Protein AF-B3JQN0-F1 (afdb_monomer)

Foldseek 3Di:
DDDPPPPPCPPPPPPQDQADQLDWDDDDLDTFGFQFADPSSNKGKGWDLAWDLDDQFPPPVDFDPLVLADQQDQVVLLVSNVVVCVVVVHDCSRRVLQVVQVVSDPQKGFAHNNRLQSSCCSLLPNHNWQFLSSLVSLVSSQVVSVVVVGDGQWDDDPVVVPFTFGAKAWGSHADPRRKTKIKGFAAQQRGSPDPGHGTDIDTDIDRPPPPPCFDQGHRPPDRGTGHHITIIMGMD

pLDDT: mean 77.93, std 20.67, range [32.53, 98.44]

Sequence (236 aa):
LLLMMVAAILGTISANAQFKVGDIYNQGNLRGLVVDVDASGKHGLILSLKECDKDWLADKSLEMETNAFFEDDGMKNMEAIAKYVSENNLSWEKFPLFAWARSLGEGWYIPSRGELNTIWKNLNGGNLDFNKKGCKLWKAYDKVVEKAGGDSFFCSNASTMGFKMLAGMISSTEAEGGKVYTINTEKGKNLVNHPMGAPNVKIQEYQLKKDAHRSEGDALGMKRVLHFDARAVHKF

Mean predicted aligned error: 9.61 Å

Organism: NCBI:txid470145

Structure (mmCIF, N/CA/C/O backbone):
data_AF-B3JQN0-F1
#
_entry.id   AF-B3JQN0-F1
#
loop_
_atom_site.group_PDB
_atom_site.id
_atom_site.type_symbol
_atom_site.label_atom_id
_atom_site.label_alt_id
_atom_site.label_comp_id
_atom_site.label_asym_id
_atom_site.label_entity_id
_atom_site.label_seq_id
_atom_site.pdbx_PDB_ins_code
_atom_site.Cartn_x
_atom_site.Cartn_y
_atom_site.Cartn_z
_atom_site.occupancy
_atom_site.B_iso_or_equiv
_atom_site.auth_seq_id
_atom_site.auth_comp_id
_atom_site.auth_asym_id
_atom_site.auth_atom_id
_atom_site.pdbx_PDB_model_num
ATOM 1 N N . LEU A 1 1 ? -15.458 -50.862 -21.557 1.00 40.41 1 LEU A N 1
ATOM 2 C CA . LEU A 1 1 ? -14.411 -50.237 -20.718 1.00 40.41 1 LEU A CA 1
ATOM 3 C C . LEU A 1 1 ? -13.410 -49.545 -21.635 1.00 40.41 1 LEU A C 1
ATOM 5 O O . LEU A 1 1 ? -12.482 -50.184 -22.104 1.00 40.41 1 LEU A O 1
ATOM 9 N N . LEU A 1 2 ? -13.647 -48.274 -21.956 1.00 32.53 2 LEU A N 1
ATOM 10 C CA . LEU A 1 2 ? -12.685 -47.427 -22.660 1.00 32.53 2 LEU A CA 1
ATOM 11 C C . LEU A 1 2 ? -12.708 -46.075 -21.939 1.00 32.53 2 LEU A C 1
ATOM 13 O O . LEU A 1 2 ? -13.643 -45.296 -22.106 1.00 32.53 2 LEU A O 1
ATOM 17 N N . LEU A 1 3 ? -11.745 -45.865 -21.037 1.00 36.44 3 LEU A N 1
ATOM 18 C CA . LEU A 1 3 ? -11.534 -44.583 -20.369 1.00 36.44 3 LEU A CA 1
ATOM 19 C C . LEU A 1 3 ? -11.067 -43.576 -21.431 1.00 36.44 3 LEU A C 1
ATOM 21 O O . LEU A 1 3 ? -9.938 -43.667 -21.909 1.00 36.44 3 LEU A O 1
ATOM 25 N N . MET A 1 4 ? -11.917 -42.616 -21.798 1.00 37.94 4 MET A N 1
ATOM 26 C CA . MET A 1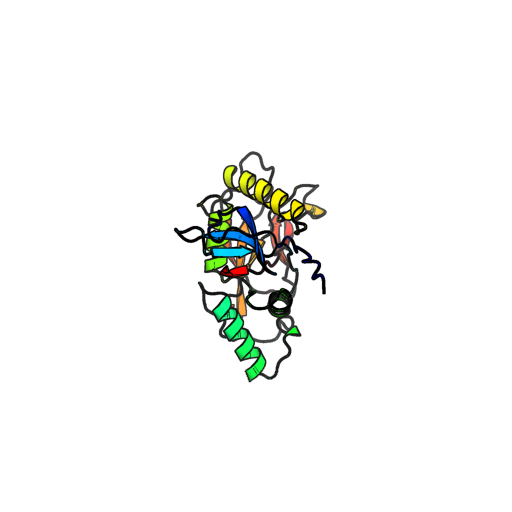 4 ? -11.454 -41.403 -22.472 1.00 37.94 4 MET A CA 1
ATOM 27 C C . MET A 1 4 ? -10.821 -40.493 -21.424 1.00 37.94 4 MET A C 1
ATOM 29 O O . MET A 1 4 ? -11.495 -39.863 -20.611 1.00 37.94 4 MET A O 1
ATOM 33 N N . MET A 1 5 ? -9.496 -40.482 -21.439 1.00 40.22 5 MET A N 1
ATOM 34 C CA . MET A 1 5 ? -8.643 -39.599 -20.665 1.00 40.22 5 MET A CA 1
ATOM 35 C C . MET A 1 5 ? -8.800 -38.178 -21.228 1.00 40.22 5 MET A C 1
ATOM 37 O O . MET A 1 5 ? -8.220 -37.835 -22.256 1.00 40.22 5 MET A O 1
ATOM 41 N N . VAL A 1 6 ? -9.631 -37.357 -20.584 1.00 42.03 6 VAL A N 1
ATOM 42 C CA . VAL A 1 6 ? -9.659 -35.910 -20.826 1.00 42.03 6 VAL A CA 1
ATOM 43 C C . VAL A 1 6 ? -8.351 -35.354 -20.274 1.00 42.03 6 VAL A C 1
ATOM 45 O O . VAL A 1 6 ? -8.190 -35.185 -19.067 1.00 42.03 6 VAL A O 1
ATOM 48 N N . ALA A 1 7 ? -7.388 -35.115 -21.161 1.00 43.66 7 ALA A N 1
ATOM 49 C CA . ALA A 1 7 ? -6.189 -34.363 -20.838 1.00 43.66 7 ALA A CA 1
ATOM 50 C C . ALA A 1 7 ? -6.595 -32.904 -20.582 1.00 43.66 7 ALA A C 1
ATOM 52 O O . ALA A 1 7 ? -6.689 -32.093 -21.502 1.00 43.66 7 ALA A O 1
ATOM 53 N N . ALA A 1 8 ? -6.875 -32.574 -19.321 1.00 44.56 8 ALA A N 1
ATOM 54 C CA . ALA A 1 8 ? -6.890 -31.194 -18.875 1.00 44.56 8 ALA A CA 1
ATOM 55 C C . ALA A 1 8 ? -5.464 -30.656 -19.034 1.00 44.56 8 ALA A C 1
ATOM 57 O O . ALA A 1 8 ? -4.556 -31.048 -18.300 1.00 44.56 8 ALA A O 1
ATOM 58 N N . ILE A 1 9 ? -5.261 -29.778 -20.016 1.00 44.62 9 ILE A N 1
ATOM 59 C CA . ILE A 1 9 ? -4.057 -28.956 -20.125 1.00 44.62 9 ILE A CA 1
ATOM 60 C C . ILE A 1 9 ? -4.129 -27.944 -18.975 1.00 44.62 9 ILE A C 1
ATOM 62 O O . ILE A 1 9 ? -4.516 -26.791 -19.146 1.00 44.62 9 ILE A O 1
ATOM 66 N N . LEU A 1 10 ? -3.811 -28.400 -17.765 1.00 45.91 10 LEU A N 1
ATOM 67 C CA . LEU A 1 10 ? -3.347 -27.522 -16.706 1.00 45.91 10 LEU A CA 1
ATOM 68 C C . LEU A 1 10 ? -1.980 -27.042 -17.173 1.00 45.91 10 LEU A C 1
ATOM 70 O O . LEU A 1 10 ? -1.042 -27.834 -17.265 1.00 45.91 10 LEU A O 1
ATOM 74 N N . GLY A 1 11 ? -1.894 -25.766 -17.547 1.00 45.22 11 GLY A N 1
ATOM 75 C CA . GLY A 1 11 ? -0.620 -25.130 -17.835 1.00 45.22 11 GLY A CA 1
ATOM 76 C C . GLY A 1 11 ? 0.322 -25.411 -16.672 1.00 45.22 11 GLY A C 1
ATOM 77 O O . GLY A 1 11 ? 0.099 -24.941 -15.559 1.00 45.22 11 GLY A O 1
ATOM 78 N N .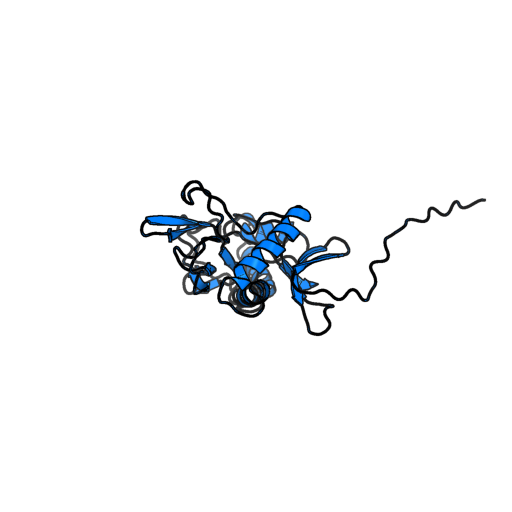 THR A 1 12 ? 1.345 -26.224 -16.917 1.00 43.59 12 THR A N 1
ATOM 79 C CA . THR A 1 12 ? 2.442 -26.423 -15.981 1.00 43.59 12 THR A CA 1
ATOM 80 C C . THR A 1 12 ? 3.142 -25.082 -15.842 1.00 43.59 12 THR A C 1
ATOM 82 O O . THR A 1 12 ? 3.974 -24.711 -16.671 1.00 43.59 12 THR A O 1
ATOM 85 N N . ILE A 1 13 ? 2.764 -24.318 -14.820 1.00 57.47 13 ILE A N 1
ATOM 86 C CA . ILE A 1 13 ? 3.553 -23.188 -14.355 1.00 57.47 13 ILE A CA 1
ATOM 87 C C . ILE A 1 13 ? 4.871 -23.803 -13.900 1.00 57.47 13 ILE A C 1
ATOM 89 O O . ILE A 1 13 ? 4.902 -24.637 -12.996 1.00 57.47 13 ILE A O 1
ATOM 93 N N . SER A 1 14 ? 5.946 -23.471 -14.609 1.00 50.97 14 SER A N 1
ATOM 94 C CA . SER A 1 14 ? 7.281 -23.962 -14.297 1.00 50.97 14 SER A CA 1
ATOM 95 C C . SER A 1 14 ? 7.584 -23.670 -12.827 1.00 50.97 14 SER A C 1
ATOM 97 O O . SER A 1 14 ? 7.606 -22.506 -12.426 1.00 50.97 14 SER A O 1
ATOM 99 N N . ALA A 1 15 ? 7.854 -24.709 -12.033 1.00 54.31 15 ALA A N 1
ATOM 100 C CA . ALA A 1 15 ? 8.214 -24.625 -10.611 1.00 54.31 15 ALA A CA 1
ATOM 101 C C . ALA A 1 15 ? 9.545 -23.872 -10.341 1.00 54.31 15 ALA A C 1
ATOM 103 O O . ALA A 1 15 ? 10.086 -23.913 -9.239 1.00 54.31 15 ALA A O 1
ATOM 104 N N . ASN A 1 16 ? 10.087 -23.185 -11.353 1.00 63.12 16 ASN A N 1
ATOM 105 C CA . ASN A 1 16 ? 11.302 -22.378 -11.323 1.00 63.12 16 ASN A CA 1
ATOM 106 C C . ASN A 1 16 ? 11.110 -20.979 -11.939 1.00 63.12 16 ASN A C 1
ATOM 108 O O . ASN A 1 16 ? 12.092 -20.363 -12.347 1.00 63.12 16 ASN A O 1
ATOM 112 N N . ALA A 1 17 ? 9.877 -20.470 -12.051 1.00 73.19 17 ALA A N 1
ATOM 113 C CA . ALA A 1 17 ? 9.671 -19.089 -12.483 1.00 73.19 17 ALA A CA 1
ATOM 114 C C . ALA A 1 17 ? 10.372 -18.127 -11.506 1.00 73.19 17 ALA A C 1
ATOM 116 O O . ALA A 1 17 ? 10.032 -18.081 -10.328 1.00 73.19 17 ALA A O 1
ATOM 117 N N . GLN A 1 18 ? 11.371 -17.396 -12.004 1.00 91.00 18 GLN A N 1
ATOM 118 C CA . GLN A 1 18 ? 11.99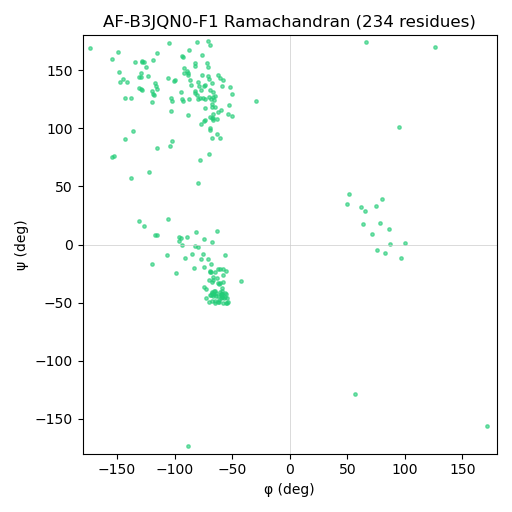6 -16.289 -11.289 1.00 91.00 18 GLN A CA 1
ATOM 119 C C . GLN A 1 18 ? 11.286 -15.000 -11.684 1.00 91.00 18 GLN A C 1
ATOM 121 O O . GLN A 1 18 ? 11.207 -14.667 -12.870 1.00 91.00 18 GLN A O 1
ATOM 126 N N . PHE A 1 19 ? 10.769 -14.293 -10.690 1.00 95.25 19 PHE A N 1
ATOM 127 C CA . PHE A 1 19 ? 10.095 -13.019 -10.855 1.00 95.25 19 PHE A CA 1
ATOM 128 C C . PHE A 1 19 ? 11.074 -11.857 -10.707 1.00 95.25 19 PHE A C 1
ATOM 130 O O . PHE A 1 19 ? 12.073 -11.931 -9.989 1.00 95.25 19 PHE A O 1
ATOM 137 N N . LYS A 1 20 ? 10.754 -10.750 -11.373 1.00 96.06 20 LYS A N 1
ATOM 138 C CA . LYS A 1 20 ? 11.377 -9.441 -11.155 1.00 96.06 20 LYS A CA 1
ATOM 139 C C . LYS A 1 20 ? 10.305 -8.395 -10.885 1.00 96.06 20 LYS A C 1
ATOM 141 O O . LYS A 1 20 ? 9.161 -8.533 -11.316 1.00 96.06 20 LYS A O 1
ATOM 146 N N . VAL A 1 21 ? 10.707 -7.312 -10.223 1.00 97.00 21 VAL A N 1
ATOM 147 C CA . VAL A 1 21 ? 9.860 -6.126 -10.049 1.00 97.00 21 VAL A CA 1
ATOM 148 C C . VAL A 1 21 ? 9.293 -5.690 -11.404 1.00 97.00 21 VAL A C 1
ATOM 150 O O . VAL A 1 21 ? 10.034 -5.542 -12.380 1.00 97.00 21 VAL A O 1
ATOM 153 N N . GLY A 1 22 ? 7.977 -5.494 -11.456 1.00 97.06 22 GLY A N 1
ATOM 154 C CA . GLY A 1 22 ? 7.241 -5.144 -12.668 1.00 97.06 22 GLY A CA 1
ATOM 155 C C . GLY A 1 22 ? 6.579 -6.315 -13.398 1.00 97.06 22 GLY A C 1
ATOM 156 O O . GLY A 1 22 ? 5.765 -6.069 -14.290 1.00 97.06 22 GLY A O 1
ATOM 157 N N . ASP A 1 23 ? 6.890 -7.565 -13.045 1.00 97.56 23 ASP A N 1
ATOM 158 C CA . ASP A 1 23 ? 6.182 -8.727 -13.586 1.00 97.56 23 ASP A CA 1
ATOM 159 C C . ASP A 1 23 ? 4.759 -8.825 -13.019 1.00 97.56 23 ASP A C 1
ATOM 161 O O . ASP A 1 23 ? 4.481 -8.394 -11.901 1.00 97.56 23 ASP A O 1
ATOM 165 N N . ILE A 1 24 ? 3.849 -9.440 -13.778 1.00 97.69 24 ILE A N 1
ATOM 166 C CA . ILE A 1 24 ? 2.558 -9.876 -13.239 1.00 97.69 24 ILE A CA 1
ATOM 167 C C . ILE A 1 24 ? 2.736 -11.283 -12.681 1.00 97.69 24 ILE A C 1
ATOM 169 O O . ILE A 1 24 ? 2.910 -12.240 -13.438 1.00 97.69 24 ILE A O 1
ATOM 173 N N . TYR A 1 25 ? 2.651 -11.403 -11.360 1.00 97.25 25 TYR A N 1
ATOM 174 C CA . TYR A 1 25 ? 2.470 -12.690 -10.710 1.00 97.25 25 TYR A CA 1
ATOM 175 C C . TYR A 1 25 ? 1.063 -13.201 -11.021 1.00 97.25 25 TYR A C 1
ATOM 177 O O . TYR A 1 25 ? 0.090 -12.447 -10.941 1.00 97.25 25 TYR A O 1
ATOM 185 N N . ASN A 1 26 ? 0.958 -14.468 -11.414 1.00 95.50 26 ASN A N 1
ATOM 186 C CA . ASN A 1 26 ? -0.307 -15.113 -11.754 1.00 95.50 26 ASN A CA 1
ATOM 187 C C . ASN A 1 26 ? -0.183 -16.627 -11.535 1.00 95.50 26 ASN A C 1
ATOM 189 O O . ASN A 1 26 ? 0.008 -17.382 -12.492 1.00 95.50 26 ASN A O 1
ATOM 193 N N . GLN A 1 27 ? -0.211 -17.056 -10.274 1.00 92.44 27 GLN A N 1
ATOM 194 C CA . GLN A 1 27 ? -0.144 -18.470 -9.897 1.00 92.44 27 GLN A CA 1
ATOM 195 C C . GLN A 1 27 ? -1.280 -18.811 -8.931 1.00 92.44 27 GLN A C 1
ATOM 197 O O . GLN A 1 27 ? -1.536 -18.090 -7.968 1.00 92.44 27 GLN A O 1
ATOM 202 N N . GLY A 1 28 ? -1.969 -19.926 -9.189 1.00 88.75 28 GLY A N 1
ATOM 203 C CA . GLY A 1 28 ? -3.168 -20.292 -8.436 1.00 88.75 28 GLY A CA 1
ATOM 204 C C . GLY A 1 28 ? -4.224 -19.184 -8.496 1.00 88.75 28 GLY A C 1
ATOM 205 O O . GLY A 1 28 ? -4.549 -18.694 -9.575 1.00 88.75 28 GLY A O 1
ATOM 206 N N . ASN A 1 29 ? -4.724 -18.777 -7.328 1.00 89.06 29 ASN A N 1
ATOM 207 C CA . ASN A 1 29 ? -5.690 -17.680 -7.190 1.00 89.06 29 ASN A CA 1
ATOM 208 C C . ASN A 1 29 ? -5.023 -16.322 -6.908 1.00 89.06 29 ASN A C 1
ATOM 210 O O . ASN A 1 29 ? -5.717 -15.318 -6.756 1.00 89.06 29 ASN A O 1
ATOM 214 N N . LEU A 1 30 ? -3.691 -16.280 -6.821 1.00 94.69 30 LEU A N 1
ATOM 215 C CA . LEU A 1 30 ? -2.943 -15.068 -6.518 1.00 94.69 30 LEU A CA 1
ATOM 216 C C . LEU A 1 30 ? -2.510 -14.378 -7.805 1.00 94.69 30 LEU A C 1
ATOM 218 O O . LEU A 1 30 ? -1.836 -14.953 -8.667 1.00 94.69 30 LEU A O 1
ATOM 222 N N . ARG A 1 31 ? -2.890 -13.104 -7.913 1.00 96.69 31 ARG A N 1
ATOM 223 C CA . ARG A 1 31 ? -2.581 -12.269 -9.065 1.00 96.69 31 ARG A CA 1
ATOM 224 C C . ARG A 1 31 ? -2.284 -10.837 -8.637 1.00 96.69 31 ARG A C 1
ATOM 226 O O . ARG A 1 31 ? -3.105 -10.206 -7.976 1.00 96.69 31 ARG A O 1
ATOM 233 N N . GLY A 1 32 ? -1.133 -10.313 -9.042 1.00 97.94 32 GLY A N 1
ATOM 234 C CA . GLY A 1 32 ? -0.676 -8.987 -8.628 1.00 97.94 32 GLY A CA 1
ATOM 235 C C . GLY A 1 32 ? 0.588 -8.536 -9.351 1.00 97.94 32 GLY A C 1
ATOM 236 O O . GLY A 1 32 ? 1.231 -9.318 -10.049 1.00 97.94 32 GLY A O 1
ATOM 237 N N . LEU A 1 33 ? 0.930 -7.260 -9.200 1.00 98.44 33 LEU A N 1
ATOM 238 C CA . LEU A 1 33 ? 2.193 -6.711 -9.692 1.00 98.44 33 LEU A CA 1
ATOM 239 C C . LEU A 1 33 ? 3.309 -7.079 -8.715 1.00 98.44 33 LEU A C 1
ATOM 241 O O . LEU A 1 33 ? 3.211 -6.736 -7.546 1.00 98.44 33 LEU A O 1
ATOM 245 N N . VAL A 1 34 ? 4.382 -7.710 -9.175 1.00 98.44 34 VAL A N 1
ATOM 246 C CA . VAL A 1 34 ? 5.568 -7.968 -8.350 1.00 98.44 34 VAL A CA 1
ATOM 247 C C . VAL A 1 34 ? 6.256 -6.637 -8.034 1.00 98.44 34 VAL A C 1
ATOM 249 O O . VAL A 1 34 ? 6.660 -5.910 -8.946 1.00 98.44 34 VAL A O 1
ATOM 252 N N . VAL A 1 35 ? 6.387 -6.309 -6.748 1.00 97.69 35 VAL A N 1
ATOM 253 C CA . VAL A 1 35 ? 6.931 -5.027 -6.254 1.00 97.69 35 VAL A CA 1
ATOM 254 C C . VAL A 1 35 ? 8.180 -5.184 -5.393 1.00 97.69 35 VAL A C 1
ATOM 256 O O . VAL A 1 35 ? 8.933 -4.226 -5.221 1.00 97.69 35 VAL A O 1
ATOM 259 N N . ASP A 1 36 ? 8.437 -6.393 -4.909 1.00 97.50 36 ASP A N 1
ATOM 260 C CA . ASP A 1 36 ? 9.673 -6.771 -4.236 1.00 97.50 36 ASP A CA 1
ATOM 261 C C . ASP A 1 36 ? 9.971 -8.246 -4.506 1.00 97.50 36 ASP A C 1
ATOM 263 O O . ASP A 1 36 ? 9.037 -9.029 -4.694 1.00 97.50 36 ASP A O 1
ATOM 267 N N . VAL A 1 37 ? 11.253 -8.608 -4.561 1.00 96.12 37 VAL A N 1
ATOM 268 C CA . VAL A 1 37 ? 11.719 -9.989 -4.747 1.00 96.12 37 VAL A CA 1
ATOM 269 C C . VAL A 1 37 ? 12.994 -10.226 -3.954 1.00 96.12 37 VAL A C 1
ATOM 271 O O . VAL A 1 37 ? 13.870 -9.362 -3.890 1.00 96.12 37 VAL A O 1
ATOM 274 N N . ASP A 1 38 ? 13.121 -11.420 -3.388 1.00 93.56 38 ASP A N 1
ATOM 275 C CA . ASP A 1 38 ? 14.353 -11.864 -2.755 1.00 93.56 38 ASP A CA 1
ATOM 276 C C . ASP A 1 38 ? 15.462 -12.152 -3.788 1.00 93.56 38 ASP A C 1
ATOM 278 O O . ASP A 1 38 ? 15.261 -12.121 -5.006 1.00 93.56 38 ASP A O 1
ATOM 282 N N . ALA A 1 39 ? 16.663 -12.478 -3.302 1.00 91.38 39 ALA A N 1
ATOM 283 C CA . ALA A 1 39 ? 17.809 -12.777 -4.164 1.00 91.38 39 ALA A CA 1
ATOM 284 C C . ALA A 1 39 ? 17.597 -14.002 -5.076 1.00 91.38 39 ALA A C 1
ATOM 286 O O . ALA A 1 39 ? 18.292 -14.146 -6.082 1.00 91.38 39 ALA A O 1
ATOM 287 N N . SER A 1 40 ? 16.665 -14.893 -4.729 1.00 90.31 40 SER A N 1
ATOM 288 C CA . SER A 1 40 ? 16.347 -16.073 -5.532 1.00 90.31 40 SER A CA 1
ATOM 289 C C . SER A 1 40 ? 15.359 -15.766 -6.665 1.00 90.31 40 SER A C 1
ATOM 291 O O . SER A 1 40 ? 15.285 -16.533 -7.633 1.00 90.31 40 SER A O 1
ATOM 293 N N . GLY A 1 41 ? 14.611 -14.662 -6.546 1.00 89.94 41 GLY A N 1
ATOM 294 C CA . GLY A 1 41 ? 13.505 -14.289 -7.423 1.00 89.94 41 GLY A CA 1
ATOM 295 C C . GLY A 1 41 ? 12.267 -15.170 -7.245 1.00 89.94 41 GLY A C 1
ATOM 296 O O . GLY A 1 41 ? 11.363 -15.109 -8.076 1.00 89.94 41 GLY A O 1
ATOM 297 N N . LYS A 1 42 ? 12.232 -16.033 -6.222 1.00 91.06 42 LYS A N 1
ATOM 298 C CA . LYS A 1 42 ? 11.136 -16.990 -5.996 1.00 91.06 42 LYS A CA 1
ATOM 299 C C . LYS A 1 42 ? 10.135 -16.510 -4.960 1.00 91.06 42 LYS A C 1
ATOM 301 O O . LYS A 1 42 ? 8.987 -16.931 -5.033 1.00 91.06 42 LYS A O 1
ATOM 306 N N . HIS A 1 43 ? 10.568 -15.637 -4.056 1.00 93.50 43 HIS A N 1
ATOM 307 C CA . HIS A 1 43 ? 9.722 -15.069 -3.019 1.00 93.50 43 HIS A CA 1
ATOM 308 C C . HIS A 1 43 ? 9.750 -13.553 -3.060 1.00 93.50 43 HIS A C 1
ATOM 310 O O . HIS A 1 43 ? 10.737 -12.954 -3.497 1.00 93.50 43 HIS A O 1
ATOM 316 N N . GLY A 1 44 ? 8.677 -12.926 -2.595 1.00 95.81 44 GLY A N 1
ATOM 317 C CA . GLY A 1 44 ? 8.600 -11.474 -2.581 1.00 95.81 44 GLY A CA 1
ATOM 318 C C . GLY A 1 44 ? 7.230 -10.933 -2.220 1.00 95.81 44 GLY A C 1
ATOM 319 O O . GLY A 1 44 ? 6.428 -11.599 -1.566 1.00 95.81 44 GLY A O 1
ATOM 320 N N . LEU A 1 45 ? 6.967 -9.707 -2.666 1.00 97.94 45 LEU A N 1
ATOM 321 C CA . LEU A 1 45 ? 5.687 -9.032 -2.490 1.00 97.94 45 LEU A CA 1
ATOM 322 C C . LEU A 1 45 ? 5.027 -8.792 -3.840 1.00 97.94 45 LEU A C 1
ATOM 324 O O . LEU A 1 45 ? 5.649 -8.274 -4.775 1.00 97.94 45 LEU A O 1
ATOM 328 N N . ILE A 1 46 ? 3.739 -9.112 -3.914 1.00 98.44 46 ILE A N 1
ATOM 329 C CA . ILE A 1 46 ? 2.855 -8.631 -4.972 1.00 98.44 46 ILE A CA 1
ATOM 330 C C . ILE A 1 46 ? 1.925 -7.556 -4.434 1.00 98.44 46 ILE A C 1
ATOM 332 O O . ILE A 1 46 ? 1.453 -7.640 -3.307 1.00 98.44 46 ILE A O 1
ATOM 336 N N . LEU A 1 47 ? 1.645 -6.564 -5.268 1.00 98.12 47 LEU A N 1
ATOM 337 C CA . LEU A 1 47 ? 0.694 -5.490 -5.037 1.00 98.12 47 LEU A CA 1
ATOM 338 C C . LEU A 1 47 ? -0.616 -5.795 -5.770 1.00 98.12 47 LEU A C 1
ATOM 340 O O . LEU A 1 47 ? -0.605 -6.281 -6.908 1.00 98.12 47 LEU A O 1
ATOM 344 N N . SER A 1 48 ? -1.746 -5.483 -5.139 1.00 97.94 48 SER A N 1
ATOM 345 C CA . SER A 1 48 ? -3.072 -5.689 -5.711 1.00 97.94 48 SER A CA 1
ATOM 346 C C . SER A 1 48 ? -3.224 -4.920 -7.025 1.00 97.94 48 SER A C 1
ATOM 348 O O . SER A 1 48 ? -2.844 -3.751 -7.150 1.00 97.94 48 SER A O 1
ATOM 350 N N . LEU A 1 49 ? -3.806 -5.582 -8.032 1.00 97.19 49 LEU A N 1
ATOM 351 C CA . LEU A 1 49 ? -4.104 -4.933 -9.313 1.00 97.19 49 LEU A CA 1
ATOM 352 C C . LEU A 1 49 ? -5.185 -3.861 -9.162 1.00 97.19 49 LEU A C 1
ATOM 354 O O . LEU A 1 49 ? -5.151 -2.859 -9.873 1.00 97.19 49 LEU A O 1
ATOM 358 N N . LYS A 1 50 ? -6.119 -4.075 -8.235 1.00 94.56 50 LYS A N 1
ATOM 359 C CA . LYS A 1 50 ? -7.165 -3.121 -7.877 1.00 94.56 50 LYS A CA 1
ATOM 360 C C . LYS A 1 50 ? -6.730 -2.227 -6.731 1.00 94.56 50 LYS A C 1
ATOM 362 O O . LYS A 1 50 ? -5.979 -2.669 -5.856 1.00 94.56 50 LYS A O 1
ATOM 367 N N . GLU A 1 51 ? -7.211 -0.998 -6.754 1.00 91.12 51 GLU A N 1
ATOM 368 C CA . GLU A 1 51 ? -7.070 -0.054 -5.652 1.00 91.12 51 GLU A CA 1
ATOM 369 C C . GLU A 1 51 ? -8.378 0.114 -4.882 1.00 91.12 51 GLU A C 1
ATOM 371 O O . GLU A 1 51 ? -9.416 -0.458 -5.227 1.00 91.12 51 GLU A O 1
ATOM 376 N N . CYS A 1 52 ? -8.302 0.857 -3.787 1.00 85.94 52 CYS A N 1
ATOM 377 C CA . CYS A 1 52 ? -9.410 1.075 -2.882 1.00 85.94 52 CYS A CA 1
ATOM 378 C C . CYS A 1 52 ? -9.327 2.462 -2.249 1.00 85.94 52 CYS A C 1
ATOM 380 O O . CYS A 1 52 ? -8.259 2.910 -1.840 1.00 85.94 52 CYS A O 1
ATOM 382 N N . ASP A 1 53 ? -10.484 3.101 -2.119 1.00 80.50 53 ASP A N 1
ATOM 383 C CA . ASP A 1 53 ? -10.673 4.434 -1.546 1.00 80.50 53 ASP A CA 1
ATOM 384 C C . ASP A 1 53 ? -11.297 4.389 -0.136 1.00 80.50 53 ASP A C 1
ATOM 386 O O . ASP A 1 53 ? -11.948 5.338 0.295 1.00 80.50 53 ASP A O 1
ATOM 390 N N . LYS A 1 54 ? -11.171 3.255 0.570 1.00 84.94 54 LYS A N 1
ATOM 391 C CA . LYS A 1 54 ? -11.732 3.050 1.914 1.00 84.94 54 LYS A CA 1
ATOM 392 C C . LYS A 1 54 ? -10.847 3.633 3.016 1.00 84.94 54 LYS A C 1
ATOM 394 O O . LYS A 1 54 ? -9.628 3.707 2.902 1.00 84.94 54 LYS A O 1
ATOM 399 N N . ASP A 1 55 ? -11.508 3.971 4.124 1.00 82.00 55 ASP A N 1
ATOM 400 C CA . ASP A 1 55 ? -10.922 4.678 5.263 1.00 82.00 55 ASP A CA 1
ATOM 401 C C . ASP A 1 55 ? -10.074 3.688 6.051 1.00 82.00 55 ASP A C 1
ATOM 403 O O . ASP A 1 55 ? -10.459 2.531 6.232 1.00 82.00 55 ASP A O 1
ATOM 407 N N . TRP A 1 56 ? -8.974 4.166 6.622 1.00 86.06 56 TRP A N 1
ATOM 408 C CA . TRP A 1 56 ? -8.258 3.398 7.638 1.00 86.06 56 TRP A CA 1
ATOM 409 C C . TRP A 1 56 ? -9.180 3.096 8.839 1.00 86.06 56 TRP A C 1
ATOM 411 O O . TRP A 1 56 ? -9.263 1.954 9.285 1.00 86.06 56 TRP A O 1
ATOM 421 N N . LEU A 1 57 ? -9.960 4.098 9.271 1.00 84.81 57 LEU A N 1
ATOM 422 C CA . LEU A 1 57 ? -10.978 4.014 10.321 1.00 84.81 57 LEU A CA 1
ATOM 423 C C . LEU A 1 57 ? -12.241 4.792 9.916 1.00 84.81 57 LEU A C 1
ATOM 425 O O . LEU A 1 57 ? -12.170 5.981 9.599 1.00 84.81 57 LEU A O 1
ATOM 429 N N . ALA A 1 58 ? -13.403 4.136 9.957 1.00 82.69 58 ALA A N 1
ATOM 430 C CA . ALA A 1 58 ? -14.690 4.746 9.611 1.00 82.69 58 ALA A CA 1
ATOM 431 C C . ALA A 1 58 ? -15.175 5.737 10.682 1.00 82.69 58 ALA A C 1
ATOM 433 O O . ALA A 1 58 ? -15.744 6.781 10.365 1.00 82.69 58 ALA A O 1
ATOM 434 N N . ASP A 1 59 ? -14.957 5.406 11.956 1.00 75.19 59 ASP A N 1
ATOM 435 C CA . ASP A 1 59 ? -15.396 6.204 13.099 1.00 75.19 59 ASP A CA 1
ATOM 436 C C . ASP A 1 59 ? -14.233 6.995 13.691 1.00 75.19 59 ASP A C 1
ATOM 438 O O . ASP A 1 59 ? -13.534 6.554 14.597 1.00 75.19 59 ASP A O 1
ATOM 442 N N . LYS A 1 60 ? -14.040 8.196 13.153 1.00 65.38 60 LYS A N 1
ATOM 443 C CA . LYS A 1 60 ? -12.901 9.077 13.449 1.00 65.38 60 LYS A CA 1
ATOM 444 C C . LYS A 1 60 ? -12.988 9.748 14.828 1.00 65.38 60 LYS A C 1
ATOM 446 O O . LYS A 1 60 ? -12.176 10.619 15.122 1.00 65.38 60 LYS A O 1
ATOM 451 N N . SER A 1 61 ? -13.999 9.397 15.631 1.00 64.00 61 SER A N 1
ATOM 452 C CA . SER A 1 61 ? -14.146 9.825 17.026 1.00 64.00 61 SER A CA 1
ATOM 453 C C . SER A 1 61 ? -13.495 8.865 18.024 1.00 64.00 61 SER A C 1
ATOM 455 O O . SER A 1 61 ? -13.338 9.220 19.189 1.00 64.00 61 SER A O 1
ATOM 457 N N . LEU A 1 62 ? -13.098 7.672 17.570 1.00 63.41 62 LEU A N 1
ATOM 458 C CA . LEU A 1 62 ? -12.329 6.730 18.372 1.00 63.41 62 LEU A CA 1
ATOM 459 C C . LEU A 1 62 ? -10.879 7.213 18.469 1.00 63.41 62 LEU A C 1
ATOM 461 O O . LEU A 1 62 ? -10.218 7.429 17.451 1.00 63.41 62 LEU A O 1
ATOM 465 N N . GLU A 1 63 ? -10.378 7.346 19.694 1.00 66.94 63 GLU A N 1
ATOM 466 C CA . GLU A 1 63 ? -8.939 7.408 19.931 1.00 66.94 63 GLU A CA 1
ATOM 467 C C . GLU A 1 63 ? -8.365 6.034 19.571 1.00 66.94 63 GLU A C 1
ATOM 469 O O . GLU A 1 63 ? -8.726 5.013 20.159 1.00 66.94 63 GLU A O 1
ATOM 474 N N . MET A 1 64 ? -7.566 5.991 18.505 1.00 65.19 64 MET A N 1
ATOM 475 C CA . MET A 1 64 ? -6.963 4.749 18.047 1.00 65.19 64 MET A CA 1
ATOM 476 C C . MET A 1 64 ? -5.836 4.355 18.999 1.00 65.19 64 MET A C 1
ATOM 478 O O . MET A 1 64 ? -4.922 5.138 19.246 1.00 65.19 64 MET A O 1
ATOM 482 N N . GLU A 1 65 ? -5.938 3.130 19.510 1.00 80.94 65 GLU A N 1
ATOM 483 C CA . GLU A 1 65 ? -4.853 2.387 20.149 1.00 80.94 65 GLU A CA 1
ATOM 484 C C . GLU A 1 65 ? -4.927 0.934 19.654 1.00 80.94 65 GLU A C 1
ATOM 486 O O . GLU A 1 65 ? -5.129 -0.017 20.413 1.00 80.94 65 GLU A O 1
ATOM 491 N N . THR A 1 66 ? -4.854 0.744 18.332 1.00 87.00 66 THR A N 1
ATOM 492 C CA . THR A 1 66 ? -5.053 -0.589 17.728 1.00 87.00 66 THR A CA 1
ATOM 493 C C . THR A 1 66 ? -3.849 -1.511 17.910 1.00 87.00 66 THR A C 1
ATOM 495 O O . THR A 1 66 ? -3.930 -2.703 17.616 1.00 87.00 66 THR A O 1
ATOM 498 N N . ASN A 1 67 ? -2.736 -0.968 18.415 1.00 92.06 67 ASN A N 1
ATOM 499 C CA . ASN A 1 67 ? -1.430 -1.617 18.522 1.00 92.06 67 ASN A CA 1
ATOM 500 C C . ASN A 1 67 ? -0.797 -1.988 17.169 1.00 92.06 67 ASN A C 1
ATOM 502 O O . ASN A 1 67 ? 0.142 -2.787 17.118 1.00 92.06 67 ASN A O 1
ATOM 506 N N . ALA A 1 68 ? -1.266 -1.393 16.069 1.00 93.62 68 ALA A N 1
ATOM 507 C CA . ALA A 1 68 ? -0.725 -1.579 14.725 1.00 93.62 68 ALA A CA 1
ATOM 508 C C . ALA A 1 68 ? 0.548 -0.738 14.483 1.00 93.62 68 ALA A C 1
ATOM 510 O O . ALA A 1 68 ? 0.639 0.019 13.517 1.00 93.62 68 ALA A O 1
ATOM 511 N N . PHE A 1 69 ? 1.543 -0.864 15.365 1.00 93.75 69 PHE A N 1
ATOM 512 C CA . PHE A 1 69 ? 2.771 -0.052 15.359 1.00 93.75 69 PHE A CA 1
ATOM 513 C C . PHE A 1 69 ? 3.946 -0.698 14.604 1.00 93.75 69 PHE A C 1
ATOM 515 O O . PHE A 1 69 ? 5.065 -0.189 14.641 1.00 93.75 69 PHE A O 1
ATOM 522 N N . PHE A 1 70 ? 3.746 -1.839 13.939 1.00 96.31 70 PHE A N 1
ATOM 523 C CA . PHE A 1 70 ? 4.833 -2.554 13.273 1.00 96.31 70 PHE A CA 1
ATOM 524 C C . PHE A 1 70 ? 5.245 -1.811 12.000 1.00 96.31 70 PHE A C 1
ATOM 526 O O . PHE A 1 70 ? 4.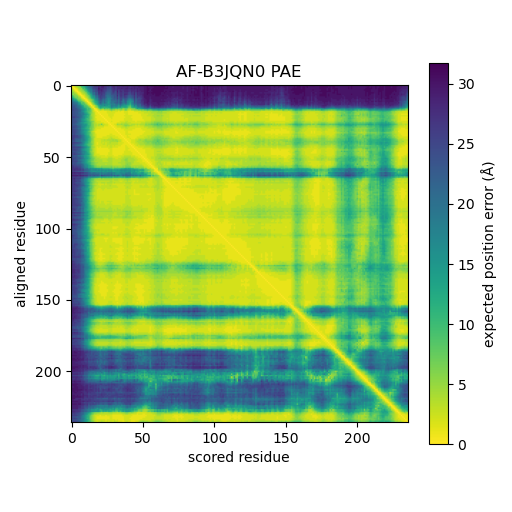531 -1.803 10.994 1.00 96.31 70 PHE A O 1
ATOM 533 N N . GLU A 1 71 ? 6.411 -1.170 12.032 1.00 95.00 71 GLU A N 1
ATOM 534 C CA . GLU A 1 71 ? 6.864 -0.340 10.914 1.00 95.00 71 GLU A CA 1
ATOM 535 C C . GLU A 1 71 ? 7.233 -1.153 9.671 1.00 95.00 71 GLU A C 1
ATOM 537 O O . GLU A 1 71 ? 6.997 -0.677 8.568 1.00 95.00 71 GLU A O 1
ATOM 542 N N . ASP A 1 72 ? 7.710 -2.390 9.813 1.00 96.25 72 ASP A N 1
ATOM 543 C CA . ASP A 1 72 ? 8.237 -3.203 8.701 1.00 96.25 72 ASP A CA 1
ATOM 544 C C . ASP A 1 72 ? 7.419 -4.475 8.410 1.00 96.25 72 ASP A C 1
ATOM 546 O O . ASP A 1 72 ? 7.845 -5.320 7.626 1.00 96.25 72 ASP A O 1
ATOM 550 N N . ASP A 1 73 ? 6.257 -4.643 9.050 1.00 97.50 73 ASP A N 1
ATOM 551 C CA . ASP A 1 73 ? 5.441 -5.853 8.896 1.00 97.50 73 ASP A CA 1
ATOM 552 C C . ASP A 1 73 ? 3.939 -5.535 8.913 1.00 97.50 73 ASP A C 1
ATOM 554 O O . ASP A 1 73 ? 3.289 -5.503 9.963 1.00 97.50 73 ASP A O 1
ATOM 558 N N . GLY A 1 74 ? 3.369 -5.283 7.732 1.00 97.94 74 GLY A N 1
ATOM 559 C CA . GLY A 1 74 ? 1.949 -4.977 7.580 1.00 97.94 74 GLY A CA 1
ATOM 560 C C . GLY A 1 74 ? 1.035 -6.142 7.966 1.00 97.94 74 GLY A C 1
ATOM 561 O O . GLY A 1 74 ? -0.106 -5.915 8.369 1.00 97.94 74 GLY A O 1
ATOM 562 N N . MET A 1 75 ? 1.530 -7.384 7.921 1.00 98.12 75 MET A N 1
ATOM 563 C CA . MET A 1 75 ? 0.757 -8.547 8.359 1.00 98.12 75 MET A CA 1
ATOM 564 C C . MET A 1 75 ? 0.559 -8.534 9.873 1.00 98.12 75 MET A C 1
ATOM 566 O O . MET A 1 75 ? -0.565 -8.696 10.340 1.00 98.12 75 MET A O 1
ATOM 570 N N . LYS A 1 76 ? 1.604 -8.213 10.643 1.00 98.31 76 LYS A N 1
ATOM 571 C CA . LYS A 1 76 ? 1.466 -8.029 12.098 1.00 98.31 76 LYS A CA 1
ATOM 572 C C . LYS A 1 76 ? 0.536 -6.874 12.460 1.00 98.31 76 LYS A C 1
ATOM 574 O O . LYS A 1 76 ? -0.190 -6.960 13.445 1.00 98.31 76 LYS A O 1
ATOM 579 N N . ASN A 1 77 ? 0.500 -5.816 11.649 1.00 97.69 77 ASN A N 1
ATOM 580 C CA . ASN A 1 77 ? -0.491 -4.749 11.823 1.00 97.69 77 ASN A CA 1
ATOM 581 C C . ASN A 1 77 ? -1.921 -5.248 11.565 1.00 97.69 77 ASN A C 1
ATOM 583 O O . ASN A 1 77 ? -2.824 -4.937 12.338 1.00 97.69 77 ASN A O 1
ATOM 587 N N . MET A 1 78 ? -2.135 -6.056 10.521 1.00 97.56 78 MET A N 1
ATOM 588 C CA . MET A 1 78 ? -3.432 -6.692 10.256 1.00 97.56 78 MET A CA 1
ATOM 589 C C . MET A 1 78 ? -3.867 -7.604 11.417 1.00 97.56 78 MET A C 1
ATOM 591 O O . MET A 1 78 ? -5.037 -7.594 11.801 1.00 97.56 78 MET A O 1
ATOM 595 N N . GLU A 1 79 ? -2.937 -8.360 12.005 1.00 97.88 79 GLU A N 1
ATOM 596 C CA . GLU A 1 79 ? -3.179 -9.187 13.195 1.00 97.88 79 GLU A CA 1
ATOM 597 C C . GLU A 1 79 ? -3.538 -8.341 14.425 1.00 97.88 79 GLU A C 1
ATOM 599 O O . GLU A 1 79 ? -4.498 -8.663 15.127 1.00 97.88 79 GLU A O 1
ATOM 604 N N . ALA A 1 80 ? -2.820 -7.238 14.664 1.00 97.00 80 ALA A N 1
ATOM 605 C CA . ALA A 1 80 ? -3.108 -6.308 15.756 1.00 97.00 80 ALA A CA 1
ATOM 606 C C . ALA A 1 80 ? -4.521 -5.716 15.636 1.00 97.00 80 ALA A C 1
ATOM 608 O O . ALA A 1 80 ? -5.282 -5.720 16.603 1.00 97.00 80 ALA A O 1
ATOM 609 N N . ILE A 1 81 ? -4.922 -5.321 14.426 1.00 95.19 81 ILE A N 1
ATOM 610 C CA . ILE A 1 81 ? -6.270 -4.804 14.160 1.00 95.19 81 ILE A CA 1
ATOM 611 C C . ILE A 1 81 ? -7.320 -5.897 14.340 1.00 95.19 81 ILE A C 1
ATOM 613 O O . ILE A 1 81 ? -8.357 -5.650 14.950 1.00 95.19 81 ILE A O 1
ATOM 617 N N . ALA A 1 82 ? -7.062 -7.119 13.866 1.00 96.38 82 ALA A N 1
ATOM 618 C CA . ALA A 1 82 ? -7.974 -8.240 14.077 1.00 96.38 82 ALA A CA 1
ATOM 619 C C . ALA A 1 82 ? -8.192 -8.523 15.572 1.00 96.38 82 ALA A C 1
ATOM 621 O O . ALA A 1 82 ? -9.330 -8.730 16.004 1.00 96.38 82 ALA A O 1
ATOM 622 N N . LYS A 1 83 ? -7.114 -8.480 16.362 1.00 96.88 83 LYS A N 1
ATOM 623 C CA . LYS A 1 83 ? -7.164 -8.611 17.818 1.00 96.88 83 LYS A CA 1
ATOM 624 C C . LYS A 1 83 ? -7.970 -7.473 18.446 1.00 96.88 83 LYS A C 1
ATOM 626 O O . LYS A 1 83 ? -8.902 -7.753 19.191 1.00 96.88 83 LYS A O 1
ATOM 631 N N . TYR A 1 84 ? -7.689 -6.222 18.079 1.00 93.62 84 TYR A N 1
ATOM 632 C CA . TYR A 1 84 ? -8.415 -5.049 18.570 1.00 93.62 84 TYR A CA 1
ATOM 633 C C . TYR A 1 84 ? -9.920 -5.133 18.275 1.00 93.62 84 TYR A C 1
ATOM 635 O O . TYR A 1 84 ? -10.742 -4.911 19.165 1.00 93.62 84 TYR A O 1
ATOM 643 N N . VAL A 1 85 ? -10.289 -5.503 17.045 1.00 93.94 85 VAL A N 1
ATOM 644 C CA . VAL A 1 85 ? -11.685 -5.703 16.631 1.00 93.94 85 VAL A CA 1
ATOM 645 C C . VAL A 1 85 ? -12.361 -6.768 17.494 1.00 93.94 85 VAL A C 1
ATOM 647 O O . VAL A 1 85 ? -13.475 -6.552 17.967 1.00 93.94 85 VAL A O 1
ATOM 650 N N . SER A 1 86 ? -11.683 -7.892 17.737 1.00 95.62 86 SER A N 1
ATOM 651 C CA . SER A 1 86 ? -12.214 -8.985 18.553 1.00 95.62 86 SER A CA 1
ATOM 652 C C . SER A 1 86 ? -12.362 -8.606 20.030 1.00 95.62 86 SER A C 1
ATOM 654 O O . SER A 1 86 ? -13.410 -8.861 20.617 1.00 95.62 86 SER A O 1
ATOM 656 N N . GLU A 1 87 ? -11.334 -8.017 20.643 1.00 95.12 87 GLU A N 1
ATOM 657 C CA . GLU A 1 87 ? -11.312 -7.682 22.076 1.00 95.12 87 GLU A CA 1
ATOM 658 C C . GLU A 1 87 ? -12.322 -6.588 22.435 1.00 95.12 87 GLU A C 1
ATOM 660 O O . GLU A 1 87 ? -12.892 -6.610 23.524 1.00 95.12 87 GLU A O 1
ATOM 665 N N . ASN A 1 88 ? -12.599 -5.676 21.500 1.00 91.31 88 ASN A N 1
ATOM 666 C CA . ASN A 1 88 ? -13.566 -4.593 21.679 1.00 91.31 88 ASN A CA 1
ATOM 667 C C . ASN A 1 88 ? -14.958 -4.916 21.104 1.00 91.31 88 ASN A C 1
ATOM 669 O O . ASN A 1 88 ? -15.826 -4.044 21.083 1.00 91.31 88 ASN A O 1
ATOM 673 N N . ASN A 1 89 ? -15.186 -6.150 20.631 1.00 93.56 89 ASN A N 1
ATOM 674 C CA . ASN A 1 89 ? -16.447 -6.596 20.027 1.00 93.56 89 ASN A CA 1
ATOM 675 C C . ASN A 1 89 ? -16.950 -5.654 18.906 1.00 93.56 89 ASN A C 1
ATOM 677 O O . ASN A 1 89 ? -18.128 -5.289 18.844 1.00 93.56 89 ASN A O 1
ATOM 681 N N . LEU A 1 90 ? -16.033 -5.223 18.038 1.00 91.38 90 LEU A N 1
ATOM 682 C CA . LEU A 1 90 ? -16.299 -4.311 16.926 1.00 91.38 90 LEU A CA 1
ATOM 683 C C . LEU A 1 90 ? -16.584 -5.074 15.626 1.00 91.38 90 LEU A C 1
ATOM 685 O O . LEU A 1 90 ? -16.234 -6.239 15.457 1.00 91.38 90 LEU A O 1
ATOM 689 N N . SER A 1 91 ? -17.189 -4.377 14.663 1.00 93.25 91 SER A N 1
ATOM 690 C CA . SER A 1 91 ? -17.298 -4.849 13.280 1.00 93.25 91 SER A CA 1
ATOM 691 C C . SER A 1 91 ? -16.078 -4.422 12.464 1.00 93.25 91 SER A C 1
ATOM 693 O O . SER A 1 91 ? -15.586 -3.302 12.618 1.00 93.25 91 SER A O 1
ATOM 695 N N . TRP A 1 92 ? -15.654 -5.262 11.514 1.00 93.81 92 TRP A N 1
ATOM 696 C CA . TRP A 1 92 ? -14.644 -4.908 10.506 1.00 93.81 92 TRP A CA 1
ATOM 697 C C . TRP A 1 92 ? -15.036 -3.696 9.654 1.00 93.81 92 TRP A C 1
ATOM 699 O O . TRP A 1 92 ? -14.161 -3.028 9.113 1.00 93.81 92 TRP A O 1
ATOM 709 N N . GLU A 1 93 ? -16.322 -3.348 9.575 1.00 91.38 93 GLU A N 1
ATOM 710 C CA . GLU A 1 93 ? -16.785 -2.116 8.919 1.00 91.38 93 GLU A CA 1
ATOM 711 C C . GLU A 1 93 ? -16.225 -0.843 9.569 1.00 91.38 93 GLU A C 1
ATOM 713 O O . GLU A 1 93 ? -16.152 0.198 8.916 1.00 91.38 93 GLU A O 1
ATOM 718 N N . LYS A 1 94 ? -15.785 -0.915 10.835 1.00 89.94 94 LYS A N 1
ATOM 719 C CA . LYS A 1 94 ? -15.064 0.182 11.492 1.00 89.94 94 LYS A CA 1
ATOM 720 C C . LYS A 1 94 ? -13.669 0.397 10.903 1.00 89.94 94 LYS A C 1
ATOM 722 O O . LYS A 1 94 ? -13.177 1.516 10.971 1.00 89.94 94 LYS A O 1
ATOM 727 N N . PHE A 1 95 ? -13.093 -0.616 10.260 1.00 92.00 95 PHE A N 1
ATOM 728 C CA . PHE A 1 95 ? -11.769 -0.615 9.635 1.00 92.00 95 PHE A CA 1
ATOM 729 C C . PHE A 1 95 ? -11.883 -0.968 8.141 1.00 92.00 95 PHE A C 1
ATOM 731 O O . PHE A 1 95 ? -11.384 -2.011 7.702 1.00 92.00 95 PHE A O 1
ATOM 738 N N . PRO A 1 96 ? -12.584 -0.149 7.335 1.00 91.62 96 PRO A N 1
ATOM 739 C CA . PRO A 1 96 ? -13.060 -0.573 6.021 1.00 91.62 96 PRO A CA 1
ATOM 740 C C . PRO A 1 96 ? -11.924 -0.825 5.022 1.00 91.62 96 PRO A C 1
ATOM 742 O O . PRO A 1 96 ? -12.065 -1.679 4.147 1.00 91.62 96 PRO A O 1
ATOM 745 N N . LEU A 1 97 ? -10.780 -0.157 5.176 1.00 91.62 97 LEU A N 1
ATOM 746 C CA . LEU A 1 97 ? -9.573 -0.444 4.409 1.00 91.62 97 LEU A CA 1
ATOM 747 C C . LEU A 1 97 ? -9.044 -1.871 4.653 1.00 91.62 97 LEU A C 1
ATOM 749 O O . LEU A 1 97 ? -8.701 -2.592 3.715 1.00 91.62 97 LEU A O 1
ATOM 753 N N . PHE A 1 98 ? -9.013 -2.303 5.910 1.00 95.25 98 PHE A N 1
ATOM 754 C CA . PHE A 1 98 ? -8.551 -3.638 6.289 1.00 95.25 98 PHE A CA 1
ATOM 755 C C . PHE A 1 98 ? -9.576 -4.712 5.929 1.00 95.25 98 PHE A C 1
ATOM 757 O O . PHE A 1 98 ? -9.208 -5.790 5.462 1.00 95.25 98 PHE A O 1
ATOM 764 N N . ALA A 1 99 ? -10.867 -4.396 6.062 1.00 96.38 99 ALA A N 1
ATOM 765 C CA . ALA A 1 99 ? -11.947 -5.241 5.568 1.00 96.38 99 ALA A CA 1
ATOM 766 C C . ALA A 1 99 ? -11.834 -5.470 4.052 1.00 96.38 99 ALA A C 1
ATOM 768 O O . ALA A 1 99 ? -11.983 -6.601 3.585 1.00 96.38 99 ALA A O 1
ATOM 769 N N . TRP A 1 100 ? -11.510 -4.422 3.286 1.00 96.31 100 TRP A N 1
ATOM 770 C CA . TRP A 1 100 ? -11.260 -4.540 1.853 1.00 96.31 100 TRP A CA 1
ATOM 771 C C . TRP A 1 100 ? -10.068 -5.452 1.552 1.00 96.31 100 TRP A C 1
ATOM 773 O O . TRP A 1 100 ? -10.223 -6.368 0.747 1.00 96.31 100 TRP A O 1
ATOM 783 N N . ALA A 1 101 ? -8.924 -5.280 2.223 1.00 97.38 101 ALA A N 1
ATOM 784 C CA . ALA A 1 101 ? -7.768 -6.155 2.008 1.00 97.38 101 ALA A CA 1
ATOM 785 C C . ALA A 1 101 ? -8.126 -7.634 2.239 1.00 97.38 101 ALA A C 1
ATOM 787 O O . ALA A 1 101 ? -7.855 -8.470 1.382 1.00 97.38 101 ALA A O 1
ATOM 788 N N . ARG A 1 102 ? -8.849 -7.941 3.325 1.00 96.69 102 ARG A N 1
ATOM 789 C CA . ARG A 1 102 ? -9.345 -9.299 3.618 1.00 96.69 102 ARG A CA 1
ATOM 790 C C . ARG A 1 102 ? -10.289 -9.838 2.540 1.00 96.69 102 ARG A C 1
ATOM 792 O O . ARG A 1 102 ? -10.309 -11.039 2.288 1.00 96.69 102 ARG A O 1
ATOM 799 N N . SER A 1 103 ? -11.074 -8.969 1.900 1.00 96.62 103 SER A N 1
ATOM 800 C CA . SER A 1 103 ? -12.009 -9.368 0.838 1.00 96.62 103 SER A CA 1
ATOM 801 C C . SER A 1 103 ? -11.320 -9.832 -0.452 1.00 96.62 103 SER A C 1
ATOM 803 O O . SER A 1 103 ? -11.952 -10.499 -1.267 1.00 96.62 103 SER A O 1
ATOM 805 N N . LEU A 1 104 ? -10.027 -9.525 -0.627 1.00 96.19 104 LEU A N 1
ATOM 806 C CA . LEU A 1 104 ? -9.229 -9.980 -1.771 1.00 96.19 104 LEU A CA 1
ATOM 807 C C . LEU A 1 104 ? -8.798 -11.453 -1.654 1.00 96.19 104 LEU A C 1
ATOM 809 O O . LEU A 1 104 ? -8.337 -12.033 -2.637 1.00 96.19 104 LEU A O 1
ATOM 813 N N . GLY A 1 105 ? -8.953 -12.056 -0.472 1.00 95.31 105 GLY A N 1
ATOM 814 C CA . GLY A 1 105 ? -8.554 -13.427 -0.164 1.00 95.31 105 GLY A CA 1
ATOM 815 C C . GLY A 1 105 ? -7.643 -13.506 1.060 1.00 95.31 105 GLY A C 1
ATOM 816 O O . GLY A 1 105 ? -7.160 -12.495 1.570 1.00 95.31 105 GLY A O 1
ATOM 817 N N . GLU A 1 106 ? -7.405 -14.728 1.535 1.00 94.88 106 GLU A N 1
ATOM 818 C CA . GLU A 1 106 ? -6.470 -14.984 2.632 1.00 94.88 106 GLU A CA 1
ATOM 819 C C . GLU A 1 106 ? -5.062 -14.470 2.290 1.00 94.88 106 GLU A C 1
ATOM 821 O O . GLU A 1 106 ? -4.635 -14.549 1.142 1.00 94.88 106 GLU A O 1
ATOM 826 N N . GLY A 1 107 ? -4.366 -13.913 3.286 1.00 96.81 107 GLY A N 1
ATOM 827 C CA . GLY A 1 107 ? -2.986 -13.436 3.158 1.00 96.81 107 GLY A CA 1
ATOM 828 C C . GLY A 1 107 ? -2.813 -12.036 2.560 1.00 96.81 107 GLY A C 1
ATOM 829 O O . GLY A 1 107 ? -1.699 -11.518 2.591 1.00 96.81 107 GLY A O 1
ATOM 830 N N . TRP A 1 108 ? -3.874 -11.390 2.061 1.00 98.38 108 TRP A N 1
ATOM 831 C CA . TRP A 1 108 ? -3.823 -9.990 1.625 1.00 98.38 108 TRP A CA 1
ATOM 832 C C . TRP A 1 108 ? -3.892 -9.021 2.810 1.00 98.38 108 TRP A C 1
ATOM 834 O O . TRP A 1 108 ? -4.719 -9.166 3.713 1.00 98.38 108 TRP A O 1
ATOM 844 N N . TYR A 1 109 ? -3.048 -7.991 2.787 1.00 98.38 109 TYR A N 1
ATOM 845 C CA . TYR A 1 109 ? -2.966 -6.987 3.848 1.00 98.38 109 TYR A CA 1
ATOM 846 C C . TYR A 1 109 ? -2.555 -5.617 3.330 1.00 98.38 109 TYR A C 1
ATOM 848 O O . TYR A 1 109 ? -2.086 -5.472 2.208 1.00 98.38 109 TYR A O 1
ATOM 856 N N . ILE A 1 110 ? -2.737 -4.589 4.151 1.00 97.56 110 ILE A N 1
ATOM 857 C CA . ILE A 1 110 ? -2.254 -3.246 3.835 1.00 97.56 110 ILE A CA 1
ATOM 858 C C . ILE A 1 110 ? -0.772 -3.166 4.211 1.00 97.56 110 ILE A C 1
ATOM 860 O O . ILE A 1 110 ? -0.436 -3.546 5.331 1.00 97.56 110 ILE A O 1
ATOM 864 N N . PRO A 1 111 ? 0.111 -2.688 3.320 1.00 97.44 111 PRO A N 1
ATOM 865 C CA . PRO A 1 111 ? 1.541 -2.622 3.600 1.00 97.44 111 PRO A CA 1
ATOM 866 C C . PRO A 1 111 ? 1.845 -1.691 4.780 1.00 97.44 111 PRO A C 1
ATOM 868 O O . PRO A 1 111 ? 1.203 -0.650 4.954 1.00 97.44 111 PRO A O 1
ATOM 871 N N . SER A 1 112 ? 2.867 -2.026 5.562 1.00 96.12 112 SER A N 1
ATOM 872 C CA . SER A 1 112 ? 3.408 -1.137 6.588 1.00 96.12 112 SER A CA 1
ATOM 873 C C . SER A 1 112 ? 4.127 0.074 5.980 1.00 96.12 112 SER A C 1
ATOM 875 O O . SER A 1 112 ? 4.374 0.151 4.773 1.00 96.12 112 SER A O 1
ATOM 877 N N . ARG A 1 113 ? 4.513 1.039 6.822 1.00 92.38 113 ARG A N 1
ATOM 878 C CA . ARG A 1 113 ? 5.338 2.189 6.410 1.00 92.38 113 ARG A CA 1
ATOM 879 C C . ARG A 1 113 ? 6.638 1.748 5.714 1.00 92.38 113 ARG A C 1
ATOM 881 O O . ARG A 1 113 ? 7.002 2.311 4.681 1.00 92.38 113 ARG A O 1
ATOM 888 N N . GLY A 1 114 ? 7.338 0.771 6.280 1.00 94.25 114 GLY A N 1
ATOM 889 C CA . GLY A 1 114 ? 8.579 0.200 5.762 1.00 94.25 114 GLY A CA 1
ATOM 890 C C . GLY A 1 114 ? 8.375 -0.567 4.458 1.00 94.25 114 GLY A C 1
ATOM 891 O O . GLY A 1 114 ? 9.128 -0.369 3.505 1.00 94.25 114 GLY A O 1
ATOM 892 N N . GLU A 1 115 ? 7.303 -1.352 4.344 1.00 96.62 115 GLU A N 1
ATOM 893 C CA . GLU A 1 115 ? 6.959 -2.021 3.084 1.00 96.62 115 GLU A CA 1
ATOM 894 C C . GLU A 1 115 ? 6.618 -1.006 1.987 1.00 96.62 115 GLU A C 1
ATOM 896 O O . GLU A 1 115 ? 7.120 -1.128 0.871 1.00 96.62 115 GLU A O 1
ATOM 901 N N . LEU A 1 116 ? 5.862 0.056 2.294 1.00 92.62 116 LEU A N 1
ATOM 902 C CA . LEU A 1 116 ? 5.612 1.149 1.347 1.00 92.62 116 LEU A CA 1
ATOM 903 C C . LEU A 1 116 ? 6.902 1.825 0.880 1.00 92.62 116 LEU A C 1
ATOM 905 O O . LEU A 1 116 ? 7.036 2.135 -0.306 1.00 92.62 116 LEU A O 1
ATOM 909 N N . ASN A 1 117 ? 7.858 2.032 1.787 1.00 90.94 117 ASN A N 1
ATOM 910 C CA . ASN A 1 117 ? 9.176 2.564 1.454 1.00 90.94 117 ASN A CA 1
ATOM 911 C C . ASN A 1 117 ? 9.881 1.679 0.413 1.00 90.94 117 ASN A C 1
ATOM 913 O O . ASN A 1 117 ? 10.325 2.158 -0.634 1.00 90.94 117 ASN A O 1
ATOM 917 N N . THR A 1 118 ? 9.924 0.372 0.674 1.00 94.31 118 THR A N 1
ATOM 918 C CA . THR A 1 118 ? 10.526 -0.627 -0.216 1.00 94.31 118 THR A CA 1
ATOM 919 C C . THR A 1 118 ? 9.831 -0.668 -1.573 1.00 94.31 118 THR A C 1
ATOM 921 O O . THR A 1 118 ? 10.496 -0.535 -2.602 1.00 94.31 118 THR A O 1
ATOM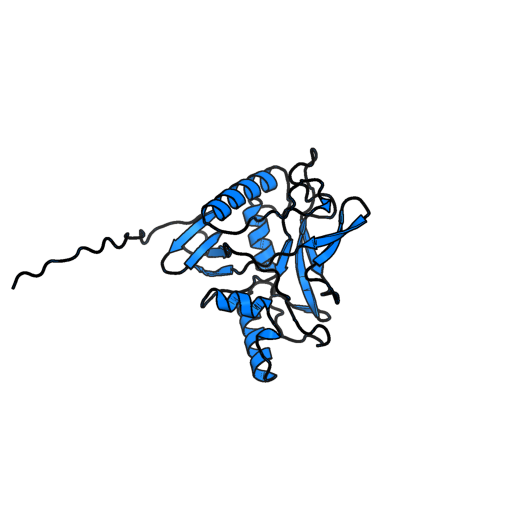 924 N N . ILE A 1 119 ? 8.498 -0.750 -1.592 1.00 94.25 119 ILE A N 1
ATOM 925 C CA . ILE A 1 119 ? 7.684 -0.771 -2.815 1.00 94.25 119 ILE A CA 1
ATOM 926 C C . ILE A 1 119 ? 7.992 0.451 -3.679 1.00 94.25 119 ILE A C 1
ATOM 928 O O . ILE A 1 119 ? 8.309 0.328 -4.864 1.00 94.25 119 ILE A O 1
ATOM 932 N N . TRP A 1 120 ? 7.959 1.644 -3.090 1.00 90.56 120 TRP A N 1
ATOM 933 C CA . TRP A 1 120 ? 8.151 2.882 -3.837 1.00 90.56 120 TRP A CA 1
ATOM 934 C C . TRP A 1 120 ? 9.576 3.025 -4.366 1.00 90.56 120 TRP A C 1
ATOM 936 O O . TRP A 1 120 ? 9.780 3.419 -5.518 1.00 90.56 120 TRP A O 1
ATOM 946 N N . LYS A 1 121 ? 10.572 2.655 -3.554 1.00 91.12 121 LYS A N 1
ATOM 947 C CA . LYS A 1 121 ? 11.980 2.613 -3.959 1.00 91.12 121 LYS A CA 1
ATOM 948 C C . LYS A 1 121 ? 12.187 1.656 -5.134 1.00 91.12 121 LYS A C 1
ATOM 950 O O . LYS A 1 121 ? 12.850 2.021 -6.109 1.00 91.12 121 LYS A O 1
ATOM 955 N N . ASN A 1 122 ? 11.610 0.460 -5.072 1.00 94.44 122 ASN A N 1
ATOM 956 C CA . ASN A 1 122 ? 11.735 -0.557 -6.112 1.00 94.44 122 ASN A CA 1
ATOM 957 C C . ASN A 1 122 ? 11.056 -0.119 -7.416 1.00 94.44 122 ASN A C 1
ATOM 959 O O . ASN A 1 122 ? 11.671 -0.190 -8.485 1.00 94.44 122 ASN A O 1
ATOM 963 N N . LEU A 1 123 ? 9.844 0.438 -7.342 1.00 91.62 123 LEU A N 1
ATOM 964 C CA . LEU A 1 123 ? 9.120 0.940 -8.515 1.00 91.62 123 LEU A CA 1
ATOM 965 C C . LEU A 1 123 ? 9.775 2.184 -9.142 1.00 91.62 123 LEU A C 1
ATOM 967 O O . LEU A 1 123 ? 9.680 2.411 -10.349 1.00 91.62 123 LEU A O 1
ATOM 971 N N . ASN A 1 124 ? 10.550 2.942 -8.370 1.00 87.50 124 ASN A N 1
ATOM 972 C CA . ASN A 1 124 ? 11.399 4.016 -8.885 1.00 87.50 124 ASN A CA 1
ATOM 973 C C . ASN A 1 124 ? 12.754 3.538 -9.447 1.00 87.50 124 ASN A C 1
ATOM 975 O O . ASN A 1 124 ? 13.542 4.345 -9.955 1.00 87.50 124 ASN A O 1
ATOM 979 N N . GLY A 1 125 ? 13.044 2.237 -9.396 1.00 86.94 125 GLY A N 1
ATOM 980 C CA . GLY A 1 125 ? 14.290 1.660 -9.896 1.00 86.94 125 GLY A CA 1
ATOM 981 C C . GLY A 1 125 ? 15.467 1.809 -8.933 1.00 86.94 125 GLY A C 1
ATOM 982 O O . GLY A 1 125 ? 16.582 2.085 -9.392 1.00 86.94 125 GLY A O 1
ATOM 983 N N . GLY A 1 126 ? 15.203 1.650 -7.631 1.00 86.12 126 GLY A N 1
ATOM 984 C CA . GLY A 1 126 ? 16.188 1.545 -6.550 1.00 86.12 126 GLY A CA 1
ATOM 985 C C . GLY A 1 126 ? 16.424 2.826 -5.742 1.00 86.12 126 GLY A C 1
ATOM 986 O O . GLY A 1 126 ? 17.243 2.813 -4.825 1.00 86.12 126 GLY A O 1
ATOM 987 N N . ASN A 1 127 ? 15.726 3.921 -6.050 1.00 79.81 127 ASN A N 1
ATOM 988 C CA . ASN A 1 127 ? 15.842 5.205 -5.349 1.00 79.81 127 ASN A CA 1
ATOM 989 C C . ASN A 1 127 ? 14.445 5.707 -4.957 1.00 79.81 127 ASN A C 1
ATOM 991 O O . ASN A 1 127 ? 13.505 5.541 -5.717 1.00 79.81 127 ASN A O 1
ATOM 995 N N . LEU A 1 128 ? 14.289 6.353 -3.806 1.00 76.00 128 LEU A N 1
ATOM 996 C CA . LEU A 1 128 ? 13.037 7.017 -3.457 1.00 76.00 128 LEU A CA 1
ATOM 997 C C . LEU A 1 128 ? 12.755 8.253 -4.315 1.00 76.00 128 LEU A C 1
ATOM 999 O O . LEU A 1 128 ? 11.593 8.582 -4.506 1.00 76.00 128 LEU A O 1
ATOM 1003 N N . ASP A 1 129 ? 13.756 8.895 -4.912 1.00 72.56 129 ASP A N 1
ATOM 1004 C CA . ASP A 1 129 ? 13.534 10.084 -5.736 1.00 72.56 129 ASP A CA 1
ATOM 1005 C C . ASP A 1 129 ? 12.714 9.787 -7.001 1.00 72.56 129 ASP A C 1
ATOM 1007 O O . ASP A 1 129 ? 13.157 9.077 -7.911 1.00 72.56 129 ASP A O 1
ATOM 1011 N N . PHE A 1 130 ? 11.544 10.421 -7.121 1.00 73.94 130 PHE A N 1
ATOM 1012 C CA . PHE A 1 130 ? 10.711 10.347 -8.323 1.00 73.94 130 PHE A CA 1
ATOM 1013 C C . PHE A 1 130 ? 11.240 11.260 -9.439 1.00 73.94 130 PHE A C 1
ATOM 1015 O O . PHE A 1 130 ? 10.702 12.312 -9.776 1.00 73.94 130 PHE A O 1
ATOM 1022 N N . ASN A 1 131 ? 12.345 10.844 -10.046 1.00 74.31 131 ASN A N 1
ATOM 1023 C CA . ASN A 1 131 ? 12.968 11.538 -11.169 1.00 74.31 131 ASN A CA 1
ATOM 1024 C C . ASN A 1 131 ? 12.395 11.076 -12.532 1.00 74.31 131 ASN A C 1
ATOM 1026 O O . ASN A 1 131 ? 11.461 10.278 -12.623 1.00 74.31 131 ASN A O 1
ATOM 1030 N N . LYS A 1 132 ? 12.986 11.546 -13.641 1.00 77.75 132 LYS A N 1
ATOM 1031 C CA . LYS A 1 132 ? 12.570 11.171 -15.009 1.00 77.75 132 LYS A CA 1
ATOM 1032 C C . LYS A 1 132 ? 12.626 9.656 -15.271 1.00 77.75 132 LYS A C 1
ATOM 1034 O O . LYS A 1 132 ? 11.819 9.158 -16.056 1.00 77.75 132 LYS A O 1
ATOM 1039 N N . LYS A 1 133 ? 13.565 8.927 -14.654 1.00 83.25 133 LYS A N 1
ATOM 1040 C CA . LYS A 1 133 ? 13.657 7.460 -14.745 1.00 83.25 133 LYS A CA 1
ATOM 1041 C C . LYS A 1 133 ? 12.495 6.816 -13.989 1.00 83.25 133 LYS A C 1
ATOM 1043 O O . LYS A 1 133 ? 11.791 6.016 -14.596 1.00 83.25 133 LYS A O 1
ATOM 1048 N N . GLY A 1 134 ? 12.249 7.225 -12.742 1.00 84.12 134 GLY A N 1
ATOM 1049 C CA . GLY A 1 134 ? 11.098 6.769 -11.953 1.00 84.12 134 GLY A CA 1
ATOM 1050 C C . GLY A 1 134 ? 9.781 6.980 -12.702 1.00 84.12 134 GLY A C 1
ATOM 1051 O O . GLY A 1 134 ? 9.037 6.034 -12.923 1.00 84.12 134 GLY A O 1
ATOM 1052 N N . CYS A 1 135 ? 9.551 8.178 -13.244 1.00 81.56 135 CYS A N 1
ATOM 1053 C CA . CYS A 1 135 ? 8.366 8.475 -14.058 1.00 81.56 135 CYS A CA 1
ATOM 1054 C C . CYS A 1 135 ? 8.192 7.523 -15.258 1.00 81.56 135 CYS A C 1
ATOM 1056 O O . CYS A 1 135 ? 7.084 7.059 -15.530 1.00 81.56 135 CYS A O 1
ATOM 1058 N N . LYS A 1 136 ? 9.274 7.192 -15.975 1.00 86.50 136 LYS A N 1
ATOM 1059 C CA . LYS A 1 136 ? 9.219 6.218 -17.078 1.00 86.50 136 LYS A CA 1
ATOM 1060 C C . LYS A 1 136 ? 8.876 4.809 -16.591 1.00 86.50 136 LYS A C 1
ATOM 1062 O O . LYS A 1 136 ? 8.112 4.131 -17.271 1.00 86.50 136 LYS A O 1
ATOM 1067 N N . LEU A 1 137 ? 9.432 4.388 -15.455 1.00 91.94 137 LEU A N 1
ATOM 1068 C CA . LEU A 1 137 ? 9.168 3.077 -14.861 1.00 91.94 137 LEU A CA 1
ATOM 1069 C C . LEU A 1 137 ? 7.711 2.957 -14.416 1.00 91.94 137 LEU A C 1
ATOM 1071 O O . LEU A 1 137 ? 7.024 2.052 -14.873 1.00 91.94 137 LEU A O 1
ATOM 1075 N N . TRP A 1 138 ? 7.197 3.927 -13.658 1.00 90.44 138 TRP A N 1
ATOM 1076 C CA . TRP A 1 138 ? 5.788 3.957 -13.262 1.00 90.44 138 TRP A CA 1
ATOM 1077 C C . TRP A 1 138 ? 4.842 3.928 -14.466 1.00 90.44 138 TRP A C 1
ATOM 1079 O O . TRP A 1 138 ? 3.900 3.149 -14.465 1.00 90.44 138 TRP A O 1
ATOM 1089 N N . LYS A 1 139 ? 5.125 4.673 -15.549 1.00 89.69 139 LYS A N 1
ATOM 1090 C CA . LYS A 1 139 ? 4.350 4.577 -16.807 1.00 89.69 139 LYS A CA 1
ATOM 1091 C C . LYS A 1 139 ? 4.396 3.189 -17.446 1.00 89.69 139 LYS A C 1
ATOM 1093 O O . LYS A 1 139 ? 3.454 2.808 -18.134 1.00 89.69 139 LYS A O 1
ATOM 1098 N N . ALA A 1 140 ? 5.513 2.477 -17.322 1.00 95.00 140 ALA A N 1
ATOM 1099 C CA . ALA A 1 140 ? 5.638 1.128 -17.858 1.00 95.00 140 ALA A CA 1
ATOM 1100 C C . ALA A 1 140 ? 4.831 0.135 -17.013 1.00 95.00 140 ALA A C 1
ATOM 1102 O O . ALA A 1 140 ? 4.067 -0.643 -17.577 1.00 95.00 140 ALA A O 1
ATOM 1103 N N . TYR A 1 141 ? 4.947 0.207 -15.686 1.00 96.12 141 TYR A N 1
ATOM 1104 C CA . TYR A 1 141 ? 4.205 -0.654 -14.765 1.00 96.12 141 TYR A CA 1
ATOM 1105 C C . TYR A 1 141 ? 2.700 -0.398 -14.813 1.00 96.12 141 TYR A C 1
ATOM 1107 O O . TYR A 1 141 ? 1.933 -1.350 -14.854 1.00 96.12 141 TYR A O 1
ATOM 1115 N N . ASP A 1 142 ? 2.279 0.861 -14.911 1.00 94.69 142 ASP A N 1
ATOM 1116 C CA . ASP A 1 142 ? 0.880 1.257 -15.091 1.00 94.69 142 ASP A CA 1
ATOM 1117 C C . ASP A 1 142 ? 0.248 0.572 -16.307 1.00 94.69 142 ASP A C 1
ATOM 1119 O O . ASP A 1 142 ? -0.743 -0.136 -16.173 1.00 94.69 142 ASP A O 1
ATOM 1123 N N . LYS A 1 143 ? 0.907 0.627 -17.472 1.00 96.31 143 LYS A N 1
ATOM 1124 C CA . LYS A 1 143 ? 0.443 -0.082 -18.678 1.00 96.31 143 LYS A CA 1
ATOM 1125 C C . LYS A 1 143 ? 0.337 -1.593 -18.480 1.00 96.31 143 LYS A C 1
ATOM 1127 O O . LYS A 1 143 ? -0.540 -2.228 -19.062 1.00 96.31 143 LYS A O 1
ATOM 1132 N N . VAL A 1 144 ? 1.265 -2.183 -17.727 1.00 97.75 144 VAL A N 1
ATOM 1133 C CA . VAL A 1 144 ? 1.271 -3.622 -17.431 1.00 97.75 144 VAL A CA 1
ATOM 1134 C C . VAL A 1 144 ? 0.089 -3.978 -16.522 1.00 97.75 144 VAL A C 1
ATOM 1136 O O . VAL A 1 144 ? -0.612 -4.950 -16.802 1.00 97.75 144 VAL A O 1
ATOM 1139 N N . VAL A 1 145 ? -0.178 -3.165 -15.497 1.00 97.69 145 VAL A N 1
ATOM 1140 C CA . VAL A 1 145 ? -1.316 -3.311 -14.577 1.00 97.69 145 VAL A CA 1
ATOM 1141 C C . VAL A 1 145 ? -2.646 -3.108 -15.301 1.00 97.69 145 VAL A C 1
ATOM 1143 O O . VAL A 1 145 ? -3.511 -3.980 -15.212 1.00 97.69 145 VAL A O 1
ATOM 1146 N N . GLU A 1 146 ? -2.796 -2.042 -16.089 1.00 96.56 146 GLU A N 1
ATOM 1147 C CA . GLU A 1 146 ? -4.002 -1.781 -16.887 1.00 96.56 146 GLU A CA 1
ATOM 1148 C C . GLU A 1 146 ? -4.272 -2.931 -17.869 1.00 96.56 146 GLU A C 1
ATOM 1150 O O . GLU A 1 146 ? -5.388 -3.448 -17.943 1.00 96.56 146 GLU A O 1
ATOM 1155 N N . LYS A 1 147 ? -3.240 -3.425 -18.571 1.00 97.69 147 LYS A N 1
ATOM 1156 C CA . LYS A 1 147 ? -3.368 -4.590 -19.466 1.00 97.69 147 LYS A CA 1
ATOM 1157 C C . LYS A 1 147 ? -3.763 -5.866 -18.715 1.00 97.69 147 LYS A C 1
ATOM 1159 O O . LYS A 1 147 ? -4.403 -6.743 -19.291 1.00 97.69 147 LYS A O 1
ATOM 1164 N N . ALA A 1 148 ? -3.396 -5.982 -17.441 1.00 97.12 148 ALA A N 1
ATOM 1165 C CA . ALA A 1 148 ? -3.822 -7.073 -16.575 1.00 97.12 148 ALA A CA 1
ATOM 1166 C C . ALA A 1 148 ? -5.254 -6.890 -16.021 1.00 97.12 148 ALA A C 1
ATOM 1168 O O . ALA A 1 148 ? -5.756 -7.800 -15.355 1.00 97.12 148 ALA A O 1
ATOM 1169 N N . GLY A 1 149 ? -5.934 -5.778 -16.323 1.00 96.75 149 GLY A N 1
ATOM 1170 C CA . GLY A 1 149 ? -7.270 -5.441 -15.821 1.00 96.75 149 GLY A CA 1
ATOM 1171 C C . GLY A 1 149 ? -7.260 -4.737 -14.460 1.00 96.75 149 GLY A C 1
ATOM 1172 O O . GLY A 1 149 ? -8.297 -4.668 -13.797 1.00 96.75 149 GLY A O 1
ATOM 1173 N N . GLY A 1 150 ? -6.096 -4.260 -14.017 1.00 96.00 150 GLY A N 1
ATOM 1174 C CA . GLY A 1 150 ? -5.946 -3.451 -12.813 1.00 96.00 150 GLY A CA 1
ATOM 1175 C C . GLY A 1 150 ? -6.299 -1.982 -13.025 1.00 96.00 150 GLY A C 1
ATOM 1176 O O . GLY A 1 150 ? -6.569 -1.550 -14.145 1.00 96.00 150 GLY A O 1
ATOM 1177 N N . ASP A 1 151 ? -6.298 -1.238 -11.928 1.00 93.31 151 ASP A N 1
ATOM 1178 C CA . ASP A 1 151 ? -6.551 0.201 -11.918 1.00 93.31 151 ASP A CA 1
ATOM 1179 C C . ASP A 1 151 ? -5.232 0.965 -12.101 1.00 93.31 151 ASP A C 1
ATOM 1181 O O . ASP A 1 151 ? -4.169 0.480 -11.699 1.00 93.31 151 ASP A O 1
ATOM 1185 N N . SER A 1 152 ? -5.298 2.143 -12.718 1.00 90.69 152 SER A N 1
ATOM 1186 C CA . SER A 1 152 ? -4.132 2.983 -13.022 1.00 90.69 152 SER A CA 1
ATOM 1187 C C . SER A 1 152 ? -3.492 3.527 -11.742 1.00 90.69 152 SER A C 1
ATOM 1189 O O . SER A 1 152 ? -4.188 4.008 -10.860 1.00 90.69 152 SER A O 1
ATOM 1191 N N . PHE A 1 153 ? -2.159 3.547 -11.664 1.00 87.31 153 PHE A N 1
ATOM 1192 C CA . PHE A 1 153 ? -1.436 4.231 -10.577 1.00 87.31 153 PHE A CA 1
ATOM 1193 C C . PHE A 1 153 ? -1.528 5.753 -10.674 1.00 87.31 153 PHE A C 1
ATOM 1195 O O . PHE A 1 153 ? -1.104 6.480 -9.772 1.00 87.31 153 PHE A O 1
ATOM 1202 N N . PHE A 1 154 ? -2.006 6.250 -11.811 1.00 82.94 154 PHE A N 1
ATOM 1203 C CA . PHE A 1 154 ? -2.182 7.665 -12.038 1.00 82.94 154 PHE A CA 1
ATOM 1204 C C . PHE A 1 154 ? -3.641 8.072 -11.913 1.00 82.94 154 PHE A C 1
ATOM 1206 O O . PHE A 1 154 ? -4.493 7.588 -12.661 1.00 82.94 154 PHE A O 1
ATOM 1213 N N . CYS A 1 155 ? -3.899 9.058 -11.064 1.00 72.31 155 CYS A N 1
ATOM 1214 C CA . CYS A 1 155 ? -5.193 9.701 -10.972 1.00 72.31 155 CYS A CA 1
ATOM 1215 C C . CYS A 1 155 ? -5.289 10.884 -11.951 1.00 72.31 155 CYS A C 1
ATOM 1217 O O . CYS A 1 155 ? -4.313 11.583 -12.260 1.00 72.31 155 CYS A O 1
ATOM 1219 N N . SER A 1 156 ? -6.500 11.108 -12.458 1.00 60.75 156 SER A N 1
ATOM 1220 C CA . SER A 1 156 ? -6.887 12.307 -13.201 1.00 60.75 156 SER A CA 1
ATOM 1221 C C . SER A 1 156 ? -7.991 13.006 -12.425 1.00 60.75 156 SER A C 1
ATOM 1223 O O . SER A 1 156 ? -8.992 12.373 -12.098 1.00 60.75 156 SER A O 1
ATOM 1225 N N . ASN A 1 157 ? -7.855 14.301 -12.152 1.00 54.09 157 ASN A N 1
ATOM 1226 C CA . ASN A 1 157 ? -8.956 15.081 -11.598 1.00 54.09 157 ASN A CA 1
ATOM 1227 C C . ASN A 1 157 ? -9.174 16.349 -12.433 1.00 54.09 157 ASN A C 1
ATOM 1229 O O . ASN A 1 157 ? -8.275 16.815 -13.132 1.00 54.09 157 ASN A O 1
ATOM 1233 N N . ALA A 1 158 ? -10.376 16.925 -12.372 1.00 45.31 158 ALA A N 1
ATOM 1234 C CA . ALA A 1 158 ? -10.718 18.129 -13.137 1.00 45.31 158 ALA A CA 1
ATOM 1235 C C . ALA A 1 158 ? -9.749 19.305 -12.875 1.00 45.31 158 ALA A C 1
ATOM 1237 O O . ALA A 1 158 ? -9.577 20.181 -13.719 1.00 45.31 158 ALA A O 1
ATOM 1238 N N . SER A 1 159 ? -9.066 19.303 -11.725 1.00 48.41 159 SER A N 1
ATOM 1239 C CA . SER A 1 159 ? -8.126 20.350 -11.316 1.00 48.41 159 SER A CA 1
ATOM 1240 C C . SER A 1 159 ? -6.700 20.184 -11.861 1.00 48.41 159 SER A C 1
ATOM 1242 O O . SER A 1 159 ? -5.886 21.100 -11.708 1.00 48.41 159 SER A O 1
ATOM 1244 N N . THR A 1 160 ? -6.364 19.063 -12.509 1.00 51.03 160 THR A N 1
ATOM 1245 C CA . THR A 1 160 ? -5.047 18.859 -13.133 1.00 51.03 160 THR A CA 1
ATOM 1246 C C . THR A 1 160 ? -4.982 19.341 -14.577 1.00 51.03 160 THR A C 1
ATOM 1248 O O . THR A 1 160 ? -3.968 19.112 -15.221 1.00 51.03 160 THR A O 1
ATOM 1251 N N . MET A 1 161 ? -6.019 19.999 -15.116 1.00 55.59 161 MET A N 1
ATOM 1252 C CA . MET A 1 161 ? -6.060 20.445 -16.523 1.00 55.59 161 MET A CA 1
ATOM 1253 C C . MET A 1 161 ? -5.681 19.328 -17.521 1.00 55.59 161 MET A C 1
ATOM 1255 O O . MET A 1 161 ? -5.026 19.571 -18.531 1.00 55.59 161 MET A O 1
ATOM 1259 N N . GLY A 1 162 ? -6.048 18.078 -17.212 1.00 59.09 162 GLY A N 1
ATOM 1260 C CA . GLY A 1 162 ? -5.730 16.907 -18.036 1.00 59.09 162 GLY A CA 1
ATOM 1261 C C . GLY A 1 162 ? -4.375 16.242 -17.753 1.00 59.09 162 GLY A C 1
ATOM 1262 O O . GLY A 1 162 ? -4.058 15.231 -18.378 1.00 59.09 162 GLY A O 1
ATOM 1263 N N . PHE A 1 163 ? -3.574 16.738 -16.804 1.00 60.00 163 PHE A N 1
ATOM 1264 C CA . PHE A 1 163 ? -2.349 16.055 -16.383 1.00 60.00 163 PHE A CA 1
ATOM 1265 C C . PHE A 1 163 ? -2.651 14.862 -15.459 1.00 60.00 163 PHE A C 1
ATOM 1267 O O . PHE A 1 163 ? -3.400 14.974 -14.491 1.00 60.00 163 PHE A O 1
ATOM 1274 N N . LYS A 1 164 ? -2.023 13.714 -15.736 1.00 69.00 164 LYS A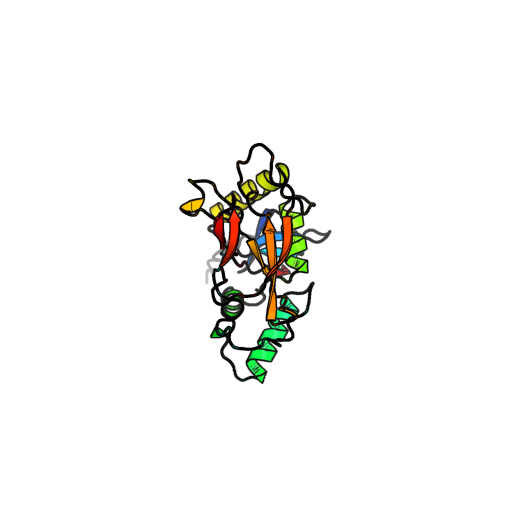 N 1
ATOM 1275 C CA . LYS A 1 164 ? -2.005 12.548 -14.841 1.00 69.00 164 LYS A CA 1
ATOM 1276 C C . LYS A 1 164 ? -1.059 12.807 -13.656 1.00 69.00 164 LYS A C 1
ATOM 1278 O O . LYS A 1 164 ? 0.048 13.313 -13.869 1.00 69.00 164 LYS A O 1
ATOM 1283 N N . MET A 1 165 ? -1.476 12.456 -12.440 1.00 73.31 165 MET A N 1
ATOM 1284 C CA . MET A 1 165 ? -0.663 12.527 -11.215 1.00 73.31 165 MET A CA 1
ATOM 1285 C C . MET A 1 165 ? -0.464 11.133 -10.634 1.00 73.31 165 MET A C 1
ATOM 1287 O O . MET A 1 165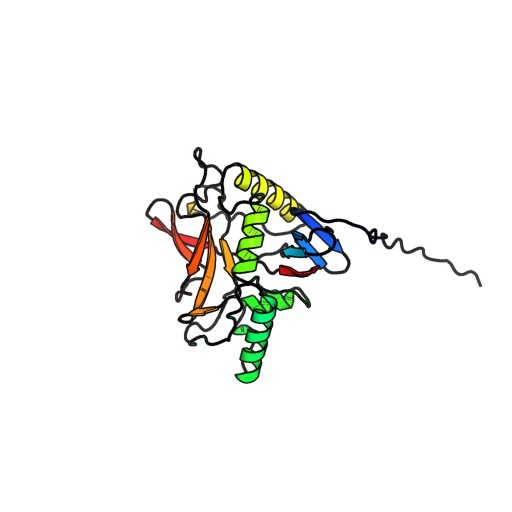 ? -1.410 10.359 -10.616 1.00 73.31 165 MET A O 1
ATOM 1291 N N . LEU A 1 166 ? 0.742 10.817 -10.156 1.00 78.19 166 LEU A N 1
ATOM 1292 C CA . LEU A 1 166 ? 0.972 9.568 -9.422 1.00 78.19 166 LEU A CA 1
ATOM 1293 C C . LEU A 1 166 ? 0.203 9.616 -8.091 1.00 78.19 166 LEU A C 1
ATOM 1295 O O . LEU A 1 166 ? 0.342 10.593 -7.348 1.00 78.19 166 LEU A O 1
ATOM 1299 N N . ALA A 1 167 ? -0.615 8.597 -7.828 1.00 77.88 167 ALA A N 1
ATOM 1300 C CA . ALA A 1 167 ? -1.370 8.468 -6.590 1.00 77.88 167 ALA A CA 1
ATOM 1301 C C . ALA A 1 167 ? -0.447 8.151 -5.405 1.00 77.88 167 ALA A C 1
ATOM 1303 O O . ALA A 1 167 ? 0.526 7.409 -5.544 1.00 77.88 167 ALA A O 1
ATOM 1304 N N . GLY A 1 168 ? -0.752 8.729 -4.240 1.00 78.06 168 GLY A N 1
ATOM 1305 C CA . GLY A 1 168 ? -0.104 8.358 -2.983 1.00 78.06 168 GLY A CA 1
ATOM 1306 C C . GLY A 1 168 ? -0.637 7.025 -2.455 1.00 78.06 168 GLY A C 1
ATOM 1307 O O . GLY A 1 168 ? -1.721 6.608 -2.849 1.00 78.06 168 GLY A O 1
ATOM 1308 N N . MET A 1 169 ? 0.083 6.397 -1.524 1.00 85.06 169 MET A N 1
ATOM 1309 C CA . MET A 1 169 ? -0.371 5.176 -0.842 1.00 85.06 169 MET A CA 1
ATOM 1310 C C . MET A 1 169 ? -0.398 5.361 0.676 1.00 85.06 169 MET A C 1
ATOM 1312 O O . MET A 1 169 ? 0.455 6.050 1.243 1.00 85.06 169 MET A O 1
ATOM 1316 N N . ILE A 1 170 ? -1.380 4.734 1.322 1.00 87.31 170 ILE A N 1
ATOM 1317 C CA . ILE A 1 170 ? -1.584 4.721 2.776 1.00 87.31 170 ILE A CA 1
ATOM 1318 C C . ILE A 1 170 ? -1.049 3.425 3.394 1.00 87.31 170 ILE A C 1
ATOM 1320 O O . ILE A 1 170 ? -1.175 2.356 2.798 1.00 87.31 170 ILE A O 1
ATOM 1324 N N . SER A 1 171 ? -0.437 3.526 4.576 1.00 91.69 171 SER A N 1
ATOM 1325 C CA . SER A 1 171 ? 0.098 2.375 5.314 1.00 91.69 171 SER A CA 1
ATOM 1326 C C . SER A 1 171 ? -0.894 1.797 6.320 1.00 91.69 171 SER A C 1
ATOM 1328 O O . SER A 1 171 ? -1.818 2.475 6.769 1.00 91.69 171 SER A O 1
ATOM 1330 N N . SER A 1 172 ? -0.642 0.560 6.742 1.00 94.00 172 SER A N 1
ATOM 1331 C CA . SER A 1 172 ? -1.284 -0.045 7.909 1.00 94.00 172 SER A CA 1
ATOM 1332 C C . SER A 1 172 ? -0.753 0.501 9.233 1.00 94.00 172 SER A C 1
ATOM 1334 O O . SER A 1 172 ? -1.389 0.292 10.256 1.00 94.00 172 SER A O 1
ATOM 1336 N N . THR A 1 173 ? 0.434 1.113 9.226 1.00 92.56 173 THR A N 1
ATOM 1337 C CA . THR A 1 173 ? 1.155 1.494 10.440 1.00 92.56 173 THR A CA 1
ATOM 1338 C C . THR A 1 173 ? 0.487 2.703 11.087 1.00 92.56 173 THR A C 1
ATOM 1340 O O . THR A 1 173 ? 0.439 3.796 10.511 1.00 92.56 173 THR A O 1
ATOM 1343 N N . GLU A 1 174 ? -0.003 2.482 12.299 1.00 89.06 174 GLU A N 1
ATOM 1344 C CA . GLU A 1 174 ? -0.486 3.504 13.210 1.00 89.06 174 GLU A CA 1
ATOM 1345 C C . GLU A 1 174 ? 0.701 4.281 13.798 1.00 89.06 174 GLU A C 1
ATOM 1347 O O . GLU A 1 174 ? 1.730 3.710 14.158 1.00 89.06 174 GLU A O 1
ATOM 1352 N N . ALA A 1 175 ? 0.559 5.599 13.868 1.00 82.38 175 ALA A N 1
ATOM 1353 C CA . ALA A 1 175 ? 1.501 6.525 14.478 1.00 82.38 175 ALA A CA 1
ATOM 1354 C C . ALA A 1 175 ? 0.860 7.210 15.690 1.00 82.38 175 ALA A C 1
ATOM 1356 O O . ALA A 1 175 ? -0.362 7.211 15.855 1.00 82.38 175 ALA A O 1
ATOM 1357 N N . GLU A 1 176 ? 1.692 7.842 16.517 1.00 76.25 176 GLU A N 1
ATOM 1358 C CA . GLU A 1 176 ? 1.258 8.524 17.738 1.00 76.25 176 GLU A CA 1
ATOM 1359 C C . GLU A 1 176 ? 0.108 9.520 17.483 1.00 76.25 176 GLU A C 1
ATOM 1361 O O . GLU A 1 176 ? 0.129 10.310 16.528 1.00 76.25 176 GLU A O 1
ATOM 1366 N N . GLY A 1 177 ? -0.897 9.494 18.363 1.00 70.00 177 GLY A N 1
ATOM 1367 C CA . GLY A 1 177 ? -2.071 10.365 18.283 1.00 70.00 177 GLY A CA 1
ATOM 1368 C C . GLY A 1 177 ? -3.067 9.970 17.187 1.00 70.00 177 GLY A C 1
ATOM 1369 O O . GLY A 1 177 ? -3.667 10.853 16.565 1.00 70.00 177 GLY A O 1
ATOM 1370 N N . GLY A 1 178 ? -3.201 8.667 16.908 1.00 68.69 178 GLY A N 1
ATOM 1371 C CA . GLY A 1 178 ? -4.139 8.122 15.920 1.00 68.69 178 GLY A CA 1
ATOM 1372 C C . GLY A 1 178 ? -3.825 8.538 14.479 1.00 68.69 178 GLY A C 1
ATOM 1373 O O . GLY A 1 178 ? -4.722 8.706 13.648 1.00 68.69 178 GLY A O 1
ATOM 1374 N N . LYS A 1 179 ? -2.548 8.792 14.187 1.00 77.38 179 LYS A N 1
ATOM 1375 C CA . LYS A 1 179 ? -2.067 9.147 12.848 1.00 77.38 179 LYS A CA 1
ATOM 1376 C C . LYS A 1 179 ? -1.751 7.888 12.051 1.00 77.38 179 LYS A C 1
ATOM 1378 O O . LYS A 1 179 ? -1.618 6.802 12.601 1.00 77.38 179 LYS A O 1
ATOM 1383 N N . VAL A 1 180 ? -1.564 8.050 10.746 1.00 83.12 180 VAL A N 1
ATOM 1384 C CA . VAL A 1 180 ? -1.072 6.981 9.868 1.00 83.12 180 VAL A CA 1
ATOM 1385 C C . VAL A 1 180 ? 0.008 7.520 8.947 1.00 83.12 180 VAL A C 1
ATOM 1387 O O . VAL A 1 180 ? 0.068 8.718 8.652 1.00 83.12 180 VAL A O 1
ATOM 1390 N N . TYR A 1 181 ? 0.862 6.637 8.446 1.00 83.00 181 TYR A N 1
ATOM 1391 C CA . TYR A 1 181 ? 1.841 7.030 7.441 1.00 83.00 181 TYR A CA 1
ATOM 1392 C C . TYR A 1 181 ? 1.263 6.935 6.036 1.00 83.00 181 TYR A C 1
ATOM 1394 O O . TYR A 1 181 ? 0.550 5.986 5.697 1.00 83.00 181 TYR A O 1
ATOM 1402 N N . THR A 1 182 ? 1.626 7.904 5.201 1.00 82.38 182 THR A N 1
ATOM 1403 C CA . THR A 1 182 ? 1.423 7.826 3.756 1.00 82.38 182 THR A CA 1
ATOM 1404 C C . THR A 1 182 ? 2.728 8.130 3.035 1.00 82.38 182 THR A C 1
ATOM 1406 O O . THR A 1 182 ? 3.643 8.777 3.562 1.00 82.38 182 THR A O 1
ATOM 1409 N N . ILE A 1 183 ? 2.821 7.653 1.803 1.00 78.69 183 ILE A N 1
ATOM 1410 C CA . ILE A 1 183 ? 3.908 7.975 0.890 1.00 78.69 183 ILE A CA 1
ATOM 1411 C C . ILE A 1 183 ? 3.327 8.662 -0.343 1.00 78.69 183 ILE A C 1
ATOM 1413 O O . ILE A 1 183 ? 2.339 8.216 -0.930 1.00 78.69 183 ILE A O 1
ATOM 1417 N N . ASN A 1 184 ? 3.909 9.806 -0.698 1.00 74.38 184 ASN A N 1
ATOM 1418 C CA . ASN A 1 184 ? 3.501 10.583 -1.860 1.00 74.38 184 ASN A CA 1
ATOM 1419 C C . ASN A 1 184 ? 4.675 11.430 -2.371 1.00 74.38 184 ASN A C 1
ATOM 1421 O O . ASN A 1 184 ? 5.644 11.726 -1.664 1.00 74.38 184 ASN A O 1
ATOM 1425 N N . THR A 1 185 ? 4.577 11.845 -3.623 1.00 64.25 185 THR A N 1
ATOM 1426 C CA . THR A 1 185 ? 5.428 12.875 -4.219 1.00 64.25 185 THR A CA 1
ATOM 1427 C C . THR A 1 185 ? 5.095 14.264 -3.649 1.00 64.25 185 THR A C 1
ATOM 1429 O O . THR A 1 185 ? 3.945 14.555 -3.311 1.00 64.25 185 THR A O 1
ATOM 1432 N N . GLU A 1 186 ? 6.108 15.126 -3.498 1.00 55.06 186 GLU A N 1
ATOM 1433 C CA . GLU A 1 186 ? 5.931 16.484 -2.964 1.00 55.06 186 GLU A CA 1
ATOM 1434 C C . GLU A 1 186 ? 4.983 17.366 -3.805 1.00 55.06 186 GLU A C 1
ATOM 1436 O O . GLU A 1 186 ? 5.012 17.376 -5.038 1.00 55.06 186 GLU A O 1
ATOM 1441 N N . LYS A 1 187 ? 4.210 18.201 -3.095 1.00 50.59 187 LYS A N 1
ATOM 1442 C CA . LYS A 1 187 ? 3.323 19.269 -3.590 1.00 50.59 187 LYS A CA 1
ATOM 1443 C C . LYS A 1 187 ? 3.774 19.907 -4.919 1.00 50.59 187 LYS A C 1
ATOM 1445 O O . LYS A 1 187 ? 4.869 20.454 -5.027 1.00 50.59 187 LYS A O 1
ATOM 1450 N N . GLY A 1 188 ? 2.893 19.880 -5.926 1.00 43.56 188 GLY A N 1
ATOM 1451 C CA . GLY A 1 188 ? 3.093 20.540 -7.227 1.00 43.56 188 GLY A CA 1
ATOM 1452 C C . GLY A 1 188 ? 4.068 19.847 -8.188 1.00 43.56 188 GLY A C 1
ATOM 1453 O O . GLY A 1 188 ? 4.182 20.278 -9.334 1.00 43.56 188 GLY A O 1
ATOM 1454 N N . LYS A 1 189 ? 4.732 18.766 -7.762 1.00 49.44 189 LYS A N 1
ATOM 1455 C CA . LYS A 1 189 ? 5.739 18.056 -8.559 1.00 49.44 189 LYS A CA 1
ATOM 1456 C C . LYS A 1 189 ? 5.251 16.703 -9.092 1.00 49.44 189 LYS A C 1
ATOM 1458 O O . LYS A 1 189 ? 5.866 16.167 -9.995 1.00 49.44 189 LYS A O 1
ATOM 1463 N N . ASN A 1 190 ? 4.092 16.198 -8.669 1.00 50.44 190 ASN A N 1
ATOM 1464 C CA . ASN A 1 190 ? 3.510 14.916 -9.123 1.00 50.44 190 ASN A CA 1
ATOM 1465 C C . ASN A 1 190 ? 3.075 14.921 -10.606 1.00 50.44 190 ASN A C 1
ATOM 1467 O O . ASN A 1 190 ? 2.491 13.953 -11.091 1.00 50.44 190 ASN A O 1
ATOM 1471 N N . LEU A 1 191 ? 3.306 16.024 -11.324 1.00 52.00 191 LEU A N 1
ATOM 1472 C CA . LEU A 1 191 ? 2.967 16.178 -12.727 1.00 52.00 191 LEU A CA 1
ATOM 1473 C C . LEU A 1 191 ? 3.951 15.371 -13.568 1.00 52.00 191 LEU A C 1
ATOM 1475 O O . LEU A 1 191 ? 5.096 15.753 -13.808 1.00 52.00 191 LEU A O 1
ATOM 1479 N N . VAL A 1 192 ? 3.436 14.266 -14.085 1.00 50.72 192 VAL A N 1
ATOM 1480 C CA . VAL A 1 192 ? 4.100 13.270 -14.929 1.00 50.72 192 VAL A CA 1
ATOM 1481 C C . VAL A 1 192 ? 4.726 13.863 -16.216 1.00 50.72 192 VAL A C 1
ATOM 1483 O O . VAL A 1 192 ? 5.494 13.183 -16.904 1.00 50.72 192 VAL A O 1
ATOM 1486 N N . ASN A 1 193 ? 4.451 15.143 -16.508 1.00 48.53 193 ASN A N 1
ATOM 1487 C CA . ASN A 1 193 ? 4.934 15.905 -17.662 1.00 48.53 193 ASN A CA 1
ATOM 1488 C C . ASN A 1 193 ? 5.629 17.245 -17.308 1.00 48.53 193 ASN A C 1
ATOM 1490 O O . ASN A 1 193 ? 5.800 18.075 -18.199 1.00 48.53 193 ASN A O 1
ATOM 1494 N N . HIS A 1 194 ? 6.044 17.496 -16.057 1.00 45.84 194 HIS A N 1
ATOM 1495 C CA . HIS A 1 194 ? 6.798 18.722 -15.751 1.00 45.84 194 HIS A CA 1
ATOM 1496 C C . HIS A 1 194 ? 8.216 18.663 -16.375 1.00 45.84 194 HIS A C 1
ATOM 1498 O O . HIS A 1 194 ? 8.942 17.695 -16.119 1.00 45.84 194 HIS A O 1
ATOM 1504 N N . PRO A 1 195 ? 8.653 19.673 -17.159 1.00 49.50 195 PRO A N 1
ATOM 1505 C CA . PRO A 1 195 ? 9.912 19.628 -17.912 1.00 49.50 195 PRO A CA 1
ATOM 1506 C C . PRO A 1 195 ? 11.159 19.409 -17.042 1.00 49.50 195 PRO A C 1
ATOM 1508 O O . PRO A 1 195 ? 12.151 18.862 -17.517 1.00 49.50 195 PRO A O 1
ATOM 1511 N N . MET A 1 196 ? 11.097 19.800 -15.765 1.00 45.56 196 MET A N 1
ATOM 1512 C CA . MET A 1 196 ? 12.229 19.730 -14.830 1.00 45.56 196 MET A CA 1
ATOM 1513 C C . MET A 1 196 ? 12.246 18.477 -13.938 1.00 45.56 196 MET A C 1
ATOM 1515 O O . MET A 1 196 ? 13.132 18.342 -13.099 1.00 45.56 196 MET A O 1
ATOM 1519 N N . GLY A 1 197 ? 11.298 17.545 -14.105 1.00 46.88 197 GLY A N 1
ATOM 1520 C CA . GLY A 1 197 ? 11.145 16.419 -13.179 1.00 46.88 197 GLY A CA 1
ATOM 1521 C C . GLY A 1 197 ? 10.712 16.863 -11.775 1.00 46.88 197 GLY A C 1
ATOM 1522 O O . GLY A 1 197 ? 10.577 18.052 -11.488 1.00 46.88 197 GLY A O 1
ATOM 1523 N N . ALA A 1 198 ? 10.441 15.888 -10.914 1.00 51.44 198 ALA A N 1
ATOM 1524 C CA . ALA A 1 198 ? 9.798 16.078 -9.625 1.00 51.44 198 ALA A CA 1
ATOM 1525 C C . ALA A 1 198 ? 10.750 15.704 -8.481 1.00 51.44 198 ALA A C 1
ATOM 1527 O O . ALA A 1 198 ? 10.718 14.571 -8.007 1.00 51.44 198 ALA A O 1
ATOM 1528 N N . PRO A 1 199 ? 11.650 16.597 -8.041 1.00 47.41 199 PRO A N 1
ATOM 1529 C CA . PRO A 1 199 ? 12.564 16.239 -6.970 1.00 47.41 199 PRO A CA 1
ATOM 1530 C C . PRO A 1 199 ? 11.785 16.070 -5.660 1.00 47.41 199 PRO A C 1
ATOM 1532 O O . PRO A 1 199 ? 11.112 17.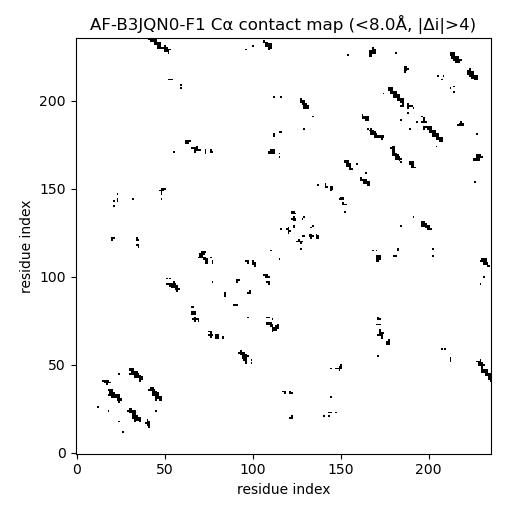011 -5.225 1.00 47.41 199 PRO A O 1
ATOM 1535 N N . ASN A 1 200 ? 11.964 14.889 -5.056 1.00 54.28 200 ASN A N 1
ATOM 1536 C CA . ASN A 1 200 ? 11.631 14.466 -3.691 1.00 54.28 200 ASN A CA 1
ATOM 1537 C C . ASN A 1 200 ? 10.264 13.762 -3.523 1.00 54.28 200 ASN A C 1
ATOM 1539 O O . ASN A 1 200 ? 9.210 14.392 -3.423 1.00 54.28 200 ASN A O 1
ATOM 1543 N N . VAL A 1 201 ? 10.299 12.428 -3.422 1.00 54.22 201 VAL A N 1
ATOM 1544 C CA . VAL A 1 201 ? 9.258 11.647 -2.723 1.00 54.22 201 VAL A CA 1
ATOM 1545 C C . VAL A 1 201 ? 9.558 11.737 -1.238 1.00 54.22 201 VAL A C 1
ATOM 1547 O O . VAL A 1 201 ? 10.721 11.666 -0.840 1.00 54.22 201 VAL A O 1
ATOM 1550 N N . LYS A 1 202 ? 8.527 11.878 -0.411 1.00 59.38 202 LYS A N 1
ATOM 1551 C CA . LYS A 1 202 ? 8.681 11.830 1.041 1.00 59.38 202 LYS A CA 1
ATOM 1552 C C . LYS A 1 202 ? 7.647 10.886 1.629 1.00 59.38 202 LYS A C 1
ATOM 1554 O O . LYS A 1 202 ? 6.468 10.967 1.296 1.00 59.38 202 LYS A O 1
ATOM 1559 N N . ILE A 1 203 ? 8.098 10.035 2.544 1.00 56.59 203 ILE A N 1
ATOM 1560 C CA . ILE A 1 203 ? 7.198 9.401 3.503 1.00 56.59 203 ILE A CA 1
ATOM 1561 C C . ILE A 1 203 ? 6.896 10.451 4.560 1.00 56.59 203 ILE A C 1
ATOM 1563 O O . ILE A 1 203 ? 7.816 11.056 5.116 1.00 56.59 203 ILE A O 1
ATOM 1567 N N . GLN A 1 204 ? 5.617 10.698 4.803 1.00 63.97 204 GLN A N 1
ATOM 1568 C CA . GLN A 1 204 ? 5.171 11.712 5.746 1.00 63.97 204 GLN A CA 1
ATOM 1569 C C . GLN A 1 204 ? 4.136 11.105 6.685 1.00 63.97 204 GLN A C 1
ATOM 1571 O O . GLN A 1 204 ? 3.327 10.262 6.296 1.00 63.97 204 GLN A O 1
ATOM 1576 N N . GLU A 1 205 ? 4.173 11.547 7.937 1.00 57.09 205 GLU A N 1
ATOM 1577 C CA . GLU A 1 205 ? 3.053 11.341 8.845 1.00 57.09 205 GLU A CA 1
ATOM 1578 C C . GLU A 1 205 ? 1.864 12.141 8.345 1.00 57.09 205 GLU A C 1
ATOM 1580 O O . GLU A 1 205 ? 1.980 13.333 8.046 1.00 57.09 205 GLU A O 1
ATOM 1585 N N . TYR A 1 206 ? 0.717 11.485 8.281 1.00 60.56 206 TYR A N 1
ATOM 1586 C CA . TYR A 1 206 ? -0.540 12.139 8.003 1.00 60.56 206 TYR A CA 1
ATOM 1587 C C . TYR A 1 206 ? -1.486 1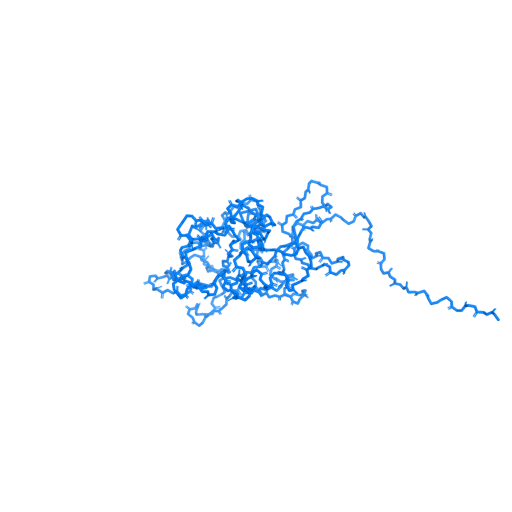1.934 9.172 1.00 60.56 206 TYR A C 1
ATOM 1589 O O . TYR A 1 206 ? -1.838 10.818 9.548 1.00 60.56 206 TYR A O 1
ATOM 1597 N N . GLN A 1 207 ? -1.944 13.055 9.726 1.00 55.19 207 GLN A N 1
ATOM 1598 C CA . GLN A 1 207 ? -3.120 13.026 10.574 1.00 55.19 207 GLN A CA 1
ATOM 1599 C C . GLN A 1 207 ? -4.310 12.628 9.708 1.00 55.19 207 GLN A C 1
ATOM 1601 O O . GLN A 1 207 ? -4.611 13.311 8.722 1.00 55.19 207 GLN A O 1
ATOM 1606 N N . LEU A 1 208 ? -5.002 11.562 10.106 1.00 53.16 208 LEU A N 1
ATOM 1607 C CA . LEU A 1 208 ? -6.345 11.269 9.631 1.00 53.16 208 LEU A CA 1
ATOM 1608 C C . LEU A 1 208 ? -7.238 12.451 10.037 1.00 53.16 208 LEU A C 1
ATOM 1610 O O . LEU A 1 208 ? -7.728 12.535 11.159 1.00 53.16 208 LEU A O 1
ATOM 1614 N N . LYS A 1 209 ? -7.381 13.453 9.163 1.00 44.56 209 LYS A N 1
ATOM 1615 C CA . LYS A 1 209 ? -8.335 14.544 9.390 1.00 44.56 209 LYS A CA 1
ATOM 1616 C C . LYS A 1 209 ? -9.756 14.016 9.192 1.00 44.56 209 LYS A C 1
ATOM 1618 O O . LYS A 1 209 ? -9.975 13.078 8.425 1.00 44.56 209 LYS A O 1
ATOM 1623 N N . LYS A 1 210 ? -10.716 14.698 9.825 1.00 37.94 210 LYS A N 1
ATOM 1624 C CA . LYS A 1 210 ? -12.169 14.439 9.786 1.00 37.94 210 LYS A CA 1
ATOM 1625 C C . LYS A 1 210 ? -12.713 14.103 8.380 1.00 37.94 210 LYS A C 1
ATOM 1627 O O . LYS A 1 210 ? -13.575 13.240 8.268 1.00 37.94 210 LYS A O 1
ATOM 1632 N N . ASP A 1 211 ? -12.103 14.655 7.324 1.00 37.50 211 ASP A N 1
ATOM 1633 C CA . ASP A 1 211 ? -12.515 14.481 5.919 1.00 37.50 211 ASP A CA 1
ATOM 1634 C C . ASP A 1 211 ? -11.466 13.782 5.015 1.00 37.50 211 ASP A C 1
ATOM 1636 O O . ASP A 1 211 ? -11.616 13.736 3.793 1.00 37.50 211 ASP A O 1
ATOM 1640 N N . ALA A 1 212 ? -10.376 13.243 5.575 1.00 42.91 212 ALA A N 1
ATOM 1641 C CA . ALA A 1 212 ? -9.202 12.842 4.797 1.00 42.91 212 ALA A CA 1
ATOM 1642 C C . ALA A 1 212 ? -9.063 11.319 4.581 1.00 42.91 212 ALA A C 1
ATOM 1644 O O . ALA A 1 212 ? -8.240 10.673 5.214 1.00 42.91 212 ALA A O 1
ATOM 1645 N N . HIS A 1 213 ? -9.740 10.810 3.548 1.00 44.28 213 HIS A N 1
ATOM 1646 C CA . HIS A 1 213 ? -9.123 9.867 2.576 1.00 44.28 213 HIS A CA 1
ATOM 1647 C C . HIS A 1 213 ? -8.296 10.609 1.509 1.00 44.28 213 HIS A C 1
ATOM 1649 O O . HIS A 1 213 ? -7.992 10.135 0.419 1.00 44.28 213 HIS A O 1
ATOM 1655 N N . ARG A 1 214 ? -8.094 11.890 1.776 1.00 42.91 214 ARG A N 1
ATOM 1656 C CA . ARG A 1 214 ? -8.046 12.975 0.822 1.00 42.91 214 ARG A CA 1
ATOM 1657 C C . ARG A 1 214 ? -7.156 14.025 1.468 1.00 42.91 214 ARG A C 1
ATOM 1659 O O . ARG A 1 214 ? -7.673 14.940 2.106 1.00 42.91 214 ARG A O 1
ATOM 1666 N N . SER A 1 215 ? -5.831 13.861 1.482 1.00 37.66 215 SER A N 1
ATOM 1667 C CA . SER A 1 215 ? -5.028 14.899 2.139 1.00 37.66 215 SER A CA 1
ATOM 1668 C C . SER A 1 215 ? -5.154 16.200 1.380 1.00 37.66 215 SER A C 1
ATOM 1670 O O . SER A 1 215 ? -4.869 16.241 0.196 1.00 37.66 215 SER A O 1
ATOM 1672 N N . GLU A 1 216 ? -5.496 17.295 2.041 1.00 37.78 216 GLU A N 1
ATOM 1673 C CA . GLU A 1 216 ? -5.334 18.593 1.405 1.00 37.78 216 GLU A CA 1
ATOM 1674 C C . GLU A 1 216 ? -3.837 18.893 1.204 1.00 37.78 216 GLU A C 1
ATOM 1676 O O . GLU A 1 216 ? -3.109 19.166 2.157 1.00 37.78 216 GLU A O 1
ATOM 1681 N N . GLY A 1 217 ? -3.360 18.833 -0.035 1.00 39.91 217 GLY A N 1
ATOM 1682 C CA . GLY A 1 217 ? -2.045 19.297 -0.447 1.00 39.91 217 GLY A CA 1
ATOM 1683 C C . GLY A 1 217 ? -2.161 20.446 -1.439 1.00 39.91 217 GLY A C 1
ATOM 1684 O O . GLY A 1 217 ? -2.952 20.386 -2.371 1.00 39.91 217 GLY A O 1
ATOM 1685 N N . ASP A 1 218 ? -1.357 21.499 -1.284 1.00 36.19 218 ASP A N 1
ATOM 1686 C CA . ASP A 1 218 ? -1.242 22.509 -2.334 1.00 36.19 218 ASP A CA 1
ATOM 1687 C C . ASP A 1 218 ? -0.566 21.919 -3.564 1.00 36.19 218 ASP A C 1
ATOM 1689 O O . ASP A 1 218 ? 0.608 21.565 -3.516 1.00 36.19 218 ASP A O 1
ATOM 1693 N N . ALA A 1 219 ? -1.254 21.895 -4.699 1.00 37.81 219 ALA A N 1
ATOM 1694 C CA . ALA A 1 219 ? -0.558 21.942 -5.978 1.00 37.81 219 ALA A CA 1
ATOM 1695 C C . ALA A 1 219 ? -0.697 23.367 -6.513 1.00 37.81 219 ALA A C 1
ATOM 1697 O O . ALA A 1 219 ? -1.813 23.874 -6.646 1.00 37.81 219 ALA A O 1
ATOM 1698 N N . LEU A 1 220 ? 0.438 24.014 -6.795 1.00 43.50 220 LEU A N 1
ATOM 1699 C CA . LEU A 1 220 ? 0.492 25.374 -7.350 1.00 43.50 220 LEU A CA 1
ATOM 1700 C C . LEU A 1 220 ? -0.130 26.459 -6.440 1.00 43.50 220 LEU A C 1
ATOM 1702 O O . LEU A 1 220 ? -0.688 27.428 -6.941 1.00 43.50 220 LEU A O 1
ATOM 1706 N N . GLY A 1 221 ? -0.051 26.305 -5.111 1.00 37.91 221 GLY A N 1
ATOM 1707 C CA . GLY A 1 221 ? -0.522 27.322 -4.154 1.00 37.91 221 GLY A CA 1
ATOM 1708 C C . GLY A 1 221 ? -2.040 27.374 -3.927 1.00 37.91 221 GLY A C 1
ATOM 1709 O O . GLY A 1 221 ? -2.544 28.385 -3.447 1.00 37.91 221 GLY A O 1
ATOM 1710 N N . MET A 1 222 ? -2.774 26.312 -4.277 1.00 38.38 222 MET A N 1
ATOM 1711 C CA . MET A 1 222 ? -4.203 26.171 -3.971 1.00 38.38 222 MET A CA 1
ATOM 1712 C C . MET A 1 222 ? -4.434 24.936 -3.101 1.00 38.38 222 MET A C 1
ATOM 1714 O O . MET A 1 222 ? -3.969 23.864 -3.489 1.00 38.38 222 MET A O 1
ATOM 1718 N N . LYS A 1 223 ? -5.205 25.050 -2.006 1.00 41.59 223 LYS A N 1
ATOM 1719 C CA . LYS A 1 223 ? -5.658 23.902 -1.198 1.00 41.59 223 LYS A CA 1
ATOM 1720 C C . LYS A 1 223 ? -6.352 22.887 -2.112 1.00 41.59 223 LYS A C 1
ATOM 1722 O O . LYS A 1 223 ? -7.407 23.191 -2.666 1.00 41.59 223 LYS A O 1
ATOM 1727 N N . ARG A 1 224 ? -5.768 21.701 -2.308 1.00 51.44 224 ARG A N 1
ATOM 1728 C CA . ARG A 1 224 ? -6.347 20.646 -3.158 1.00 51.44 224 ARG A CA 1
ATOM 1729 C C . ARG A 1 224 ? -6.404 19.325 -2.434 1.00 51.44 224 ARG A C 1
ATOM 1731 O O . ARG A 1 224 ? -5.504 18.982 -1.692 1.00 51.44 224 ARG A O 1
ATOM 1738 N N . VAL A 1 225 ? -7.416 18.543 -2.756 1.00 43.81 225 VAL A N 1
ATOM 1739 C CA . VAL A 1 225 ? -7.567 17.151 -2.352 1.00 43.81 225 VAL A CA 1
ATOM 1740 C C . VAL A 1 225 ? -6.516 16.278 -3.066 1.00 43.81 225 VAL A C 1
ATOM 1742 O O . VAL A 1 225 ? -6.584 16.087 -4.277 1.00 43.81 225 VAL A O 1
ATOM 1745 N N . LEU A 1 226 ? -5.529 15.758 -2.343 1.00 47.50 226 LEU A N 1
ATOM 1746 C CA . LEU A 1 226 ? -4.644 14.673 -2.773 1.00 47.50 226 LEU A CA 1
ATOM 1747 C C . LEU A 1 226 ? -5.377 13.356 -2.535 1.00 47.50 226 LEU A C 1
ATOM 1749 O O . LEU A 1 226 ? -5.896 13.129 -1.446 1.00 47.50 226 LEU A O 1
ATOM 1753 N N . HIS A 1 227 ? -5.382 12.492 -3.536 1.00 54.69 227 HIS A N 1
ATOM 1754 C CA . HIS A 1 227 ? -5.935 11.151 -3.430 1.00 54.69 227 HIS A CA 1
ATOM 1755 C C . HIS A 1 227 ? -4.845 10.205 -2.915 1.00 54.69 227 HIS A C 1
ATOM 1757 O O . HIS A 1 227 ? -3.742 10.178 -3.475 1.00 54.69 227 HIS A O 1
ATOM 1763 N N . PHE A 1 228 ? -5.135 9.491 -1.827 1.00 64.94 228 PHE A N 1
ATOM 1764 C CA . PHE A 1 228 ? -4.372 8.308 -1.452 1.00 64.94 228 PHE A CA 1
ATOM 1765 C C . PHE A 1 228 ? -5.204 7.104 -1.829 1.00 64.94 228 PHE A C 1
ATOM 1767 O O . PHE A 1 228 ? -6.271 6.895 -1.256 1.00 64.94 228 PHE A O 1
ATOM 1774 N N . ASP A 1 229 ? -4.694 6.333 -2.772 1.00 72.50 229 ASP A N 1
ATOM 1775 C CA . ASP A 1 229 ? -5.313 5.080 -3.143 1.00 72.50 229 ASP A CA 1
ATOM 1776 C C . ASP A 1 229 ? -4.624 3.989 -2.332 1.00 72.50 229 ASP A C 1
ATOM 1778 O O . ASP A 1 229 ? -3.393 3.932 -2.214 1.00 72.50 229 ASP A O 1
ATOM 1782 N N . ALA A 1 230 ? -5.418 3.136 -1.703 1.00 83.38 230 ALA A N 1
ATOM 1783 C CA . ALA A 1 230 ? -4.874 2.000 -1.004 1.00 83.38 230 ALA A CA 1
ATOM 1784 C C . ALA A 1 230 ? -4.679 0.835 -1.962 1.00 83.38 230 ALA A C 1
ATOM 1786 O O . ALA A 1 230 ? -5.549 0.506 -2.772 1.00 83.38 230 ALA A O 1
ATOM 1787 N N . ARG A 1 231 ? -3.538 0.168 -1.819 1.00 92.88 231 ARG A N 1
ATOM 1788 C CA . ARG A 1 231 ? -3.275 -1.112 -2.463 1.00 92.88 231 ARG A CA 1
ATOM 1789 C C . ARG A 1 231 ? -2.811 -2.103 -1.421 1.00 92.88 231 ARG A C 1
ATOM 1791 O O . ARG A 1 231 ? -1.968 -1.781 -0.588 1.00 92.88 231 ARG A O 1
ATOM 1798 N N . ALA A 1 232 ? -3.403 -3.287 -1.462 1.00 97.50 232 ALA A N 1
ATOM 1799 C CA . ALA A 1 232 ? -3.021 -4.376 -0.591 1.00 97.50 232 ALA A CA 1
ATOM 1800 C C . ALA A 1 232 ? -1.800 -5.085 -1.177 1.00 97.50 232 ALA A C 1
ATOM 1802 O O . ALA A 1 232 ? -1.562 -5.053 -2.386 1.00 97.50 232 ALA A O 1
ATOM 1803 N N . VAL A 1 233 ? -1.046 -5.752 -0.320 1.00 98.44 233 VAL A N 1
ATOM 1804 C CA . VAL A 1 233 ? 0.066 -6.616 -0.684 1.00 98.44 233 VAL A CA 1
ATOM 1805 C C . VAL A 1 233 ? -0.192 -8.047 -0.232 1.00 98.44 233 VAL A C 1
ATOM 1807 O O . VAL A 1 233 ? -1.005 -8.296 0.659 1.00 98.44 233 VAL A O 1
ATOM 1810 N N . HIS A 1 234 ? 0.505 -8.983 -0.865 1.00 98.38 234 HIS A N 1
ATOM 1811 C CA . HIS A 1 234 ? 0.537 -10.391 -0.488 1.00 98.38 234 HIS A CA 1
ATOM 1812 C C . HIS A 1 234 ? 1.959 -10.929 -0.687 1.00 98.38 234 HIS A C 1
ATOM 1814 O O . HIS A 1 234 ? 2.619 -10.597 -1.676 1.00 98.38 234 HIS A O 1
ATOM 1820 N N . LYS A 1 235 ? 2.432 -11.768 0.241 1.00 96.50 235 LYS A N 1
ATOM 1821 C CA . LYS A 1 235 ? 3.727 -12.463 0.133 1.00 96.50 235 LYS A CA 1
ATOM 1822 C C . LYS A 1 235 ? 3.582 -13.688 -0.772 1.00 96.50 235 LYS A C 1
ATOM 1824 O O . LYS A 1 235 ? 2.663 -14.470 -0.550 1.00 96.50 235 LYS A O 1
ATOM 1829 N N . PHE A 1 236 ? 4.427 -13.856 -1.780 1.00 92.69 236 PHE A N 1
ATOM 1830 C CA . PHE A 1 236 ? 4.419 -15.045 -2.647 1.00 92.69 236 PHE A CA 1
ATOM 1831 C C . PHE A 1 236 ? 5.728 -15.826 -2.535 1.00 92.69 236 PHE A C 1
ATOM 1833 O O . PHE A 1 236 ? 6.730 -15.227 -2.083 1.00 92.69 236 PHE A O 1
#

Radius of gyration: 19.36 Å; Cα contacts (8 Å, |Δi|>4): 461; chains: 1; bounding box: 35×78×45 Å

Solvent-accessible surface area (backbone atoms only — not comparable to full-atom values): 12831 Å² total; per-residue (Å²): 142,77,86,80,80,79,78,74,83,69,78,77,72,63,98,74,66,64,55,51,69,66,38,75,47,76,55,93,93,50,62,20,38,25,39,42,57,47,98,79,20,66,38,35,33,26,33,42,37,54,67,41,83,54,38,76,52,64,60,82,83,59,83,59,79,48,71,15,59,39,48,75,35,17,61,60,15,50,50,26,41,53,49,41,33,60,78,68,74,52,62,59,71,46,28,35,35,59,44,49,20,48,71,78,38,90,75,35,24,38,32,4,46,45,43,49,51,49,34,50,15,45,53,27,73,74,37,62,52,41,35,67,66,14,54,54,41,48,56,51,40,31,55,52,33,39,74,72,71,23,53,63,57,50,47,74,51,89,88,45,81,82,44,47,26,66,51,19,39,53,32,44,18,47,41,86,90,49,16,30,33,34,40,39,61,41,72,63,36,40,45,82,77,50,94,82,50,21,88,43,44,46,79,43,84,35,74,66,47,99,79,41,65,33,49,76,39,42,50,86,86,39,91,29,77,36,58,42,42,33,48,28,30,34,78,80

Secondary structure (DSSP, 8-state):
--------------TTPPP-TT-EEEETTEEEEEEEE-TTSSSEEEEESS-B---S-S-TTS--------SS-HHHHHHHHHHHHHHTT--GGGSHHHHHHHHT-TT-BPPPHHHHHHHHHHHTTS-S---HHHHHHHHHHHHHHHHTTPPPSEE--GGGTT--EEPBEEEEEEETTTEEEEEEE-TTT-BTT-TT----EEEEEEE--TT-SEEEEEETTEEEEEEB-B--EEE-